Protein AF-A0A7S2B9C5-F1 (afdb_monomer_lite)

Structure (mmCIF, N/CA/C/O backbone):
data_AF-A0A7S2B9C5-F1
#
_entry.id   AF-A0A7S2B9C5-F1
#
loop_
_atom_site.group_PDB
_atom_site.id
_atom_site.type_symbol
_atom_site.label_atom_id
_atom_site.label_alt_id
_atom_site.label_comp_id
_atom_site.label_asym_id
_atom_site.label_entity_id
_atom_site.label_seq_id
_atom_site.pdbx_PDB_ins_code
_atom_site.Cartn_x
_atom_site.Cartn_y
_atom_site.Cartn_z
_atom_site.occupancy
_atom_site.B_iso_or_equiv
_atom_site.auth_seq_id
_atom_site.auth_comp_id
_atom_site.auth_asym_id
_atom_site.auth_atom_id
_atom_site.pdbx_PDB_model_num
ATOM 1 N N . SER A 1 1 ? -9.715 -13.147 -8.940 1.00 33.31 1 SER A N 1
ATOM 2 C CA . SER A 1 1 ? -8.923 -12.033 -9.498 1.00 33.31 1 SER A CA 1
ATOM 3 C C . SER A 1 1 ? -9.449 -10.742 -8.890 1.00 33.31 1 SER A C 1
ATOM 5 O O . SER A 1 1 ? -10.606 -10.416 -9.086 1.00 33.31 1 SER A O 1
ATOM 7 N N . LEU A 1 2 ? -8.650 -10.064 -8.062 1.00 29.00 2 LEU A N 1
ATOM 8 C CA . LEU A 1 2 ? -9.075 -8.944 -7.199 1.00 29.00 2 LEU A CA 1
ATOM 9 C C . LEU A 1 2 ? -9.200 -7.575 -7.908 1.00 29.00 2 LEU A C 1
ATOM 11 O O . LEU A 1 2 ? -9.322 -6.554 -7.243 1.00 29.00 2 LEU A O 1
ATOM 15 N N . PHE A 1 3 ? -9.183 -7.531 -9.241 1.00 31.69 3 PHE A N 1
ATOM 16 C CA . PHE A 1 3 ? -9.035 -6.286 -10.004 1.00 31.69 3 PHE A CA 1
ATOM 17 C C . PHE A 1 3 ? -10.127 -6.108 -11.065 1.00 31.69 3 PHE A C 1
ATOM 19 O O . PHE A 1 3 ? -9.810 -5.982 -12.242 1.00 31.69 3 PHE A O 1
ATOM 26 N N . ASP A 1 4 ? -11.405 -6.122 -10.674 1.00 27.91 4 ASP A N 1
ATOM 27 C CA . ASP A 1 4 ? -12.499 -5.896 -11.636 1.00 27.91 4 ASP A CA 1
ATOM 28 C C . ASP A 1 4 ? -13.695 -5.116 -11.053 1.00 27.91 4 ASP A C 1
ATOM 30 O O . ASP A 1 4 ? -14.841 -5.558 -11.068 1.00 27.91 4 ASP A O 1
ATOM 34 N N . ALA A 1 5 ? -13.437 -3.930 -10.489 1.00 31.61 5 ALA A N 1
ATOM 35 C CA . ALA A 1 5 ? -14.494 -3.019 -10.040 1.00 31.61 5 ALA A CA 1
ATOM 36 C C . ALA A 1 5 ? -14.270 -1.606 -10.602 1.00 31.61 5 ALA A C 1
ATOM 38 O O . ALA A 1 5 ? -13.563 -0.782 -10.022 1.00 31.61 5 ALA A O 1
ATOM 39 N N . GLY A 1 6 ? -14.863 -1.352 -11.772 1.00 28.22 6 GLY A N 1
ATOM 40 C CA . GLY A 1 6 ? -14.818 -0.076 -12.479 1.00 28.22 6 GLY A CA 1
ATOM 41 C C . GLY A 1 6 ? -15.587 1.052 -11.780 1.00 28.22 6 GLY A C 1
ATOM 42 O O . GLY A 1 6 ? -16.717 0.875 -11.331 1.00 28.22 6 GLY A O 1
ATOM 43 N N . PHE A 1 7 ? -14.990 2.244 -11.766 1.00 30.59 7 PHE A N 1
ATOM 44 C CA . PHE A 1 7 ? -15.652 3.503 -11.423 1.00 30.59 7 PHE A CA 1
ATOM 45 C C . PHE A 1 7 ? -15.676 4.406 -12.664 1.00 30.59 7 PHE A C 1
ATOM 47 O O . PHE A 1 7 ? -14.653 4.942 -13.081 1.00 30.59 7 PHE A O 1
ATOM 54 N N . GLY A 1 8 ? -16.853 4.550 -13.280 1.00 26.34 8 GLY A N 1
ATOM 55 C CA . GLY A 1 8 ? -17.093 5.467 -14.396 1.00 26.34 8 GLY A CA 1
ATOM 56 C C . GLY A 1 8 ? -17.479 6.862 -13.901 1.00 26.34 8 GLY A C 1
ATOM 57 O O . GLY A 1 8 ? -18.462 7.009 -13.178 1.00 26.34 8 GLY A O 1
ATOM 58 N N . ALA A 1 9 ? -16.735 7.892 -14.311 1.00 29.84 9 ALA A N 1
ATOM 59 C CA . ALA A 1 9 ? -17.019 9.290 -13.988 1.00 29.84 9 ALA A CA 1
ATOM 60 C C . ALA A 1 9 ? -17.703 10.006 -15.169 1.00 29.84 9 ALA A C 1
ATOM 62 O O . ALA A 1 9 ? -17.143 10.088 -16.263 1.00 29.84 9 ALA A O 1
ATOM 63 N N . LYS A 1 10 ? -18.903 10.564 -14.949 1.00 28.33 10 LYS A N 1
ATOM 64 C CA . LYS A 1 10 ? -19.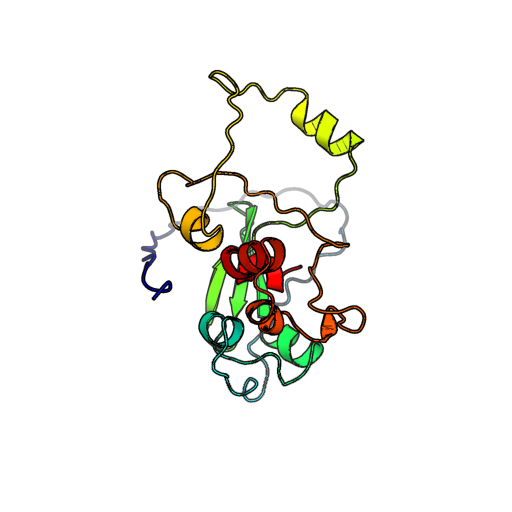545 11.542 -15.848 1.00 28.33 10 LYS A CA 1
ATOM 65 C C . LYS A 1 10 ? -19.322 12.957 -15.301 1.00 28.33 10 LYS A C 1
ATOM 67 O O . LYS A 1 10 ? -19.565 13.200 -14.125 1.00 28.33 10 LYS A O 1
ATOM 72 N N . ARG A 1 11 ? -18.881 13.883 -16.161 1.00 30.23 11 ARG A N 1
ATOM 73 C CA . ARG A 1 11 ? -18.707 15.320 -15.863 1.00 30.23 11 ARG A CA 1
ATOM 74 C C . ARG A 1 11 ? -20.013 16.099 -16.083 1.00 30.23 11 ARG A C 1
ATOM 76 O O . ARG A 1 11 ? -20.687 15.814 -17.075 1.00 30.23 11 ARG A O 1
ATOM 83 N N . PRO A 1 12 ? -20.299 17.151 -15.297 1.00 30.25 12 PRO A N 1
ATOM 84 C CA . PRO A 1 12 ? -21.132 18.263 -15.736 1.00 30.25 12 PRO A CA 1
ATOM 85 C C . PRO A 1 12 ? -20.318 19.537 -16.039 1.00 30.25 12 PRO A C 1
ATOM 87 O O . PRO A 1 12 ? -19.169 19.699 -15.635 1.00 30.25 12 PRO A O 1
ATOM 90 N N . ARG A 1 13 ? -20.949 20.395 -16.842 1.00 26.14 13 ARG A N 1
ATOM 91 C CA . ARG A 1 13 ? -20.463 21.591 -17.547 1.00 26.14 13 ARG A CA 1
ATOM 92 C C . ARG A 1 13 ? -20.615 22.841 -16.666 1.00 26.14 13 ARG A C 1
ATOM 94 O O . ARG A 1 13 ? -21.649 22.986 -16.025 1.00 26.14 13 ARG A O 1
ATOM 101 N N . VAL A 1 14 ? -19.623 23.735 -16.672 1.00 30.12 14 VAL A N 1
ATOM 102 C CA . VAL A 1 14 ? -19.627 25.003 -15.915 1.00 30.12 14 VAL A CA 1
ATOM 103 C C . VAL A 1 14 ? -20.003 26.165 -16.842 1.00 30.12 14 VAL A C 1
ATOM 105 O O . VAL A 1 14 ? -19.392 26.326 -17.898 1.00 30.12 14 VAL A O 1
ATOM 108 N N . GLU A 1 15 ? -20.983 26.974 -16.437 1.00 26.94 15 GLU A N 1
ATOM 109 C CA . GLU A 1 15 ? -21.237 28.329 -16.951 1.00 26.94 15 GLU A CA 1
ATOM 110 C C . GLU A 1 15 ? -20.819 29.353 -15.887 1.00 26.94 15 GLU A C 1
ATOM 112 O O . GLU A 1 15 ? -20.992 29.124 -14.692 1.00 26.94 15 GLU A O 1
ATOM 117 N N . GLY A 1 16 ? -20.184 30.441 -16.327 1.00 28.88 16 GLY A N 1
ATOM 118 C CA . GLY A 1 16 ? -19.477 31.382 -15.461 1.00 28.88 16 GLY A CA 1
ATOM 119 C C . GLY A 1 16 ? -20.272 32.617 -15.037 1.00 28.88 16 GLY A C 1
ATOM 120 O O . GLY A 1 16 ? -21.281 32.971 -15.638 1.00 28.88 16 GLY A O 1
ATOM 121 N N . SER A 1 17 ? -19.723 33.346 -14.062 1.00 27.16 17 SER A N 1
ATOM 122 C CA . SER A 1 17 ? -19.986 34.775 -13.853 1.00 27.16 17 SER A CA 1
ATOM 123 C C . SER A 1 17 ? -18.848 35.452 -13.077 1.00 27.16 17 SER A C 1
ATOM 125 O O . SER A 1 17 ? -18.164 34.825 -12.273 1.00 27.16 17 SER A O 1
ATOM 127 N N . LYS A 1 18 ? -18.649 36.739 -13.372 1.00 28.61 18 LYS A N 1
ATOM 128 C CA . LYS A 1 18 ? -17.501 37.603 -13.059 1.00 28.61 18 LYS A CA 1
ATOM 129 C C . LYS A 1 18 ? -17.447 38.161 -11.619 1.00 28.61 18 LYS A C 1
ATOM 131 O O . LYS A 1 18 ? -18.441 38.678 -11.137 1.00 28.61 18 LYS A O 1
ATOM 136 N N . VAL A 1 19 ? -16.226 38.133 -11.063 1.00 31.47 19 VAL A N 1
ATOM 137 C CA . VAL A 1 19 ? -15.379 39.214 -10.478 1.00 31.47 19 VAL A CA 1
ATOM 138 C C . VAL A 1 19 ? -15.953 40.210 -9.448 1.00 31.47 19 VAL A C 1
ATOM 140 O O . VAL A 1 19 ? -16.842 40.991 -9.766 1.00 31.47 19 VAL A O 1
ATOM 143 N N . ALA A 1 20 ? -15.265 40.320 -8.299 1.00 27.89 20 ALA A N 1
ATOM 144 C CA . ALA A 1 20 ? -15.034 41.571 -7.560 1.00 27.89 20 ALA A CA 1
ATOM 145 C C . ALA A 1 20 ? -13.687 41.508 -6.796 1.00 27.89 20 ALA A C 1
ATOM 147 O O . ALA A 1 20 ? -13.266 40.440 -6.357 1.00 27.89 20 ALA A O 1
ATOM 148 N N . GLU A 1 21 ? -13.008 42.654 -6.725 1.00 28.05 21 GLU A N 1
ATOM 149 C CA . GLU A 1 21 ? -11.635 42.909 -6.260 1.00 28.05 21 GLU A CA 1
ATOM 150 C C . GLU A 1 21 ? -11.466 42.903 -4.728 1.00 28.05 21 GLU A C 1
ATOM 152 O O . GLU A 1 21 ? -12.418 43.172 -4.000 1.00 28.05 21 GLU A O 1
ATOM 157 N N . GLY A 1 22 ? -10.221 42.744 -4.250 1.00 27.41 22 GLY A N 1
ATOM 158 C CA . GLY A 1 22 ? -9.818 43.307 -2.954 1.00 27.41 22 GLY A CA 1
ATOM 159 C C . GLY A 1 22 ? -8.641 42.640 -2.233 1.00 27.41 22 GLY A C 1
ATOM 160 O O . GLY A 1 22 ? -8.775 41.548 -1.707 1.00 27.41 22 GLY A O 1
ATOM 161 N N . GLU A 1 23 ? -7.551 43.407 -2.122 1.00 29.14 23 GLU A N 1
ATOM 162 C CA . GLU A 1 23 ? -6.534 43.413 -1.051 1.00 29.14 23 GLU A CA 1
ATOM 163 C C . GLU A 1 23 ? -5.305 42.478 -1.099 1.00 29.14 23 GLU A C 1
ATOM 165 O O . GLU A 1 23 ? -5.348 41.252 -1.045 1.00 29.14 23 GLU A O 1
ATOM 170 N N . LYS A 1 24 ? -4.143 43.150 -1.142 1.00 33.09 24 LYS A N 1
ATOM 171 C CA . LYS A 1 24 ? -2.782 42.617 -1.044 1.00 33.09 24 LYS A CA 1
ATOM 172 C C . LYS A 1 24 ? -2.450 42.259 0.407 1.00 33.09 24 LYS A C 1
ATOM 174 O O . LYS A 1 24 ? -2.400 43.141 1.261 1.00 33.09 24 LYS A O 1
ATOM 179 N N . GLY A 1 25 ? -2.072 41.006 0.644 1.00 30.09 25 GLY A N 1
ATOM 180 C CA . GLY A 1 25 ? -1.466 40.541 1.891 1.00 30.09 25 GLY A CA 1
ATOM 181 C C . GLY A 1 25 ? -0.377 39.504 1.614 1.00 30.09 25 GLY A C 1
ATOM 182 O O . GLY A 1 25 ? -0.675 38.431 1.115 1.00 30.09 25 GLY A O 1
ATOM 183 N N . LYS A 1 26 ? 0.876 39.883 1.903 1.00 29.97 26 LYS A N 1
ATOM 184 C CA . LYS A 1 26 ? 2.111 39.085 2.078 1.00 29.97 26 LYS A CA 1
ATOM 185 C C . LYS A 1 26 ? 2.133 37.662 1.481 1.00 29.97 26 LYS A C 1
ATOM 187 O O . LYS A 1 26 ? 1.561 36.734 2.042 1.00 29.97 26 LYS A O 1
ATOM 192 N N . GLU A 1 27 ? 2.923 37.503 0.415 1.00 29.27 27 GLU A N 1
ATOM 193 C CA . GLU A 1 27 ? 3.338 3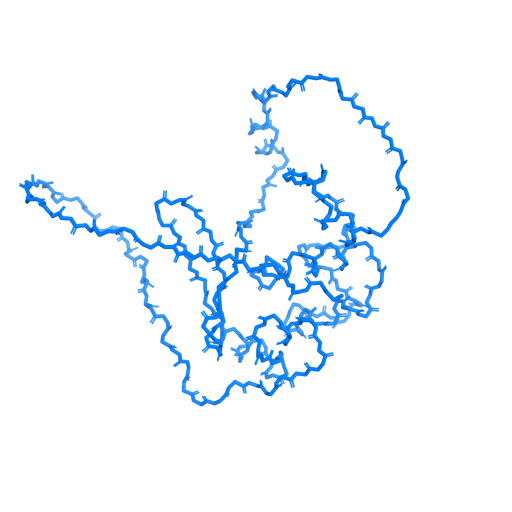6.221 -0.170 1.00 29.27 27 GLU A CA 1
ATOM 194 C C . GLU A 1 27 ? 3.902 35.263 0.893 1.00 29.27 27 GLU A C 1
ATOM 196 O O . GLU A 1 27 ? 5.025 35.414 1.378 1.00 29.27 27 GLU A O 1
ATOM 201 N N . ALA A 1 28 ? 3.114 34.244 1.230 1.00 34.94 28 ALA A N 1
ATOM 202 C CA . ALA A 1 28 ? 3.637 32.960 1.670 1.00 34.94 28 ALA A CA 1
ATOM 203 C C . ALA A 1 28 ? 4.319 32.283 0.465 1.00 34.94 28 ALA A C 1
ATOM 205 O O . ALA A 1 28 ? 3.851 32.465 -0.664 1.00 34.94 28 ALA A O 1
ATOM 206 N N . PRO A 1 29 ? 5.405 31.510 0.645 1.00 30.69 29 PRO A N 1
ATOM 207 C CA . PRO A 1 29 ? 6.046 30.836 -0.475 1.00 30.69 29 PRO A CA 1
ATOM 208 C C . PRO A 1 29 ? 5.045 29.872 -1.115 1.00 30.69 29 PRO A C 1
ATOM 210 O O . PRO A 1 29 ? 4.642 28.882 -0.505 1.00 30.69 29 PRO A O 1
ATOM 213 N N . ALA A 1 30 ? 4.630 30.195 -2.340 1.00 32.34 30 ALA A N 1
ATOM 214 C CA . ALA A 1 30 ? 3.773 29.357 -3.158 1.00 32.34 30 ALA A CA 1
ATOM 215 C C . ALA A 1 30 ? 4.394 27.959 -3.256 1.00 32.34 30 ALA A C 1
ATOM 217 O O . ALA A 1 30 ? 5.500 27.791 -3.784 1.00 32.34 30 ALA A O 1
ATOM 218 N N . ALA A 1 31 ? 3.686 26.958 -2.730 1.00 38.09 31 ALA A N 1
ATOM 219 C CA . ALA A 1 31 ? 3.955 25.569 -3.043 1.00 38.09 31 ALA A CA 1
ATOM 220 C C . ALA A 1 31 ? 3.884 25.444 -4.567 1.00 38.09 31 ALA A C 1
ATOM 222 O O . ALA A 1 31 ? 2.849 25.690 -5.184 1.00 38.09 31 ALA A O 1
ATOM 223 N N . LYS A 1 32 ? 5.031 25.177 -5.189 1.00 34.59 32 LYS A N 1
ATOM 224 C CA . LYS A 1 32 ? 5.117 24.979 -6.629 1.00 34.59 32 LYS A CA 1
ATOM 225 C C . LYS A 1 32 ? 4.434 23.653 -6.949 1.00 34.59 32 LYS A C 1
ATOM 227 O O . LYS A 1 32 ? 5.102 22.623 -6.981 1.00 34.59 32 LYS A O 1
ATOM 232 N N . ASP A 1 33 ? 3.138 23.696 -7.239 1.00 40.91 33 ASP A N 1
ATOM 233 C CA . ASP A 1 33 ? 2.447 22.676 -8.030 1.00 40.91 33 ASP A CA 1
ATOM 234 C C . ASP A 1 33 ? 2.985 22.733 -9.465 1.00 40.91 33 ASP A C 1
ATOM 236 O O . ASP A 1 33 ? 2.330 23.152 -10.420 1.00 40.91 33 ASP A O 1
ATOM 240 N N . ALA A 1 34 ? 4.251 22.357 -9.634 1.00 42.62 34 ALA A N 1
ATOM 241 C CA . ALA A 1 34 ? 4.772 22.038 -10.943 1.00 42.62 34 ALA A CA 1
ATOM 242 C C . ALA A 1 34 ? 4.118 20.715 -11.334 1.00 42.62 34 ALA A C 1
ATOM 244 O O . ALA A 1 34 ? 4.517 19.658 -10.850 1.00 42.62 34 ALA A O 1
ATOM 245 N N . ALA A 1 35 ? 3.085 20.783 -12.177 1.00 56.50 35 ALA A N 1
ATOM 246 C CA . ALA A 1 35 ? 2.472 19.621 -12.799 1.00 56.50 35 ALA A CA 1
ATOM 247 C C . ALA A 1 35 ? 3.579 18.739 -13.389 1.00 56.50 35 ALA A C 1
ATOM 249 O O . ALA A 1 35 ? 4.136 19.049 -14.443 1.00 56.50 35 ALA A O 1
ATOM 250 N N . GLN A 1 36 ? 3.943 17.673 -12.674 1.00 62.56 36 GLN A N 1
ATOM 251 C CA . GLN A 1 36 ? 5.042 16.813 -13.081 1.00 62.56 36 GLN A CA 1
ATOM 252 C C . GLN A 1 36 ? 4.610 16.134 -14.376 1.00 62.56 36 GLN A C 1
ATOM 254 O O . GLN A 1 36 ? 3.662 15.344 -14.393 1.00 62.56 36 GLN A O 1
ATOM 259 N N . GLN A 1 37 ? 5.209 16.569 -15.484 1.00 72.69 37 GLN A N 1
ATOM 260 C CA . GLN A 1 37 ? 4.941 16.023 -16.806 1.00 72.69 37 GLN A CA 1
ATOM 261 C C . GLN A 1 37 ? 5.487 14.597 -16.858 1.00 72.69 37 GLN A C 1
ATOM 263 O O . GLN A 1 37 ? 6.415 14.254 -16.122 1.00 72.69 37 GLN A O 1
ATOM 268 N N . ARG A 1 38 ? 4.894 13.761 -17.717 1.00 87.88 38 ARG A N 1
ATOM 269 C CA . ARG A 1 38 ? 5.354 12.385 -17.921 1.00 87.88 38 ARG A CA 1
ATOM 270 C C . ARG A 1 38 ? 6.876 12.385 -18.154 1.00 87.88 38 ARG A C 1
ATOM 272 O O . ARG A 1 38 ? 7.323 13.131 -19.029 1.00 87.88 38 ARG A O 1
ATOM 279 N N . PRO A 1 39 ? 7.660 11.585 -17.407 1.00 91.75 39 PRO A N 1
ATOM 280 C CA . PRO A 1 39 ? 9.107 11.557 -17.564 1.00 91.75 39 PRO A CA 1
ATOM 281 C C . PRO A 1 39 ? 9.516 11.215 -18.995 1.00 91.75 39 PRO A C 1
ATOM 283 O O . PRO A 1 39 ? 8.839 10.448 -19.686 1.00 91.75 39 PRO A O 1
ATOM 286 N N . ALA A 1 40 ? 10.652 11.759 -19.429 1.00 89.56 40 ALA A N 1
ATOM 287 C CA . ALA A 1 40 ? 11.275 11.331 -20.671 1.00 89.56 40 ALA A CA 1
ATOM 288 C C . ALA A 1 40 ? 11.730 9.865 -20.558 1.00 89.56 40 ALA A C 1
ATOM 290 O O . ALA A 1 40 ? 12.233 9.438 -19.521 1.00 89.56 40 ALA A O 1
ATOM 291 N N . GLY A 1 41 ? 11.585 9.107 -21.647 1.00 89.94 41 GLY A N 1
ATOM 292 C CA . GLY A 1 41 ? 11.974 7.698 -21.705 1.00 89.94 41 GLY A CA 1
ATOM 293 C C . GLY A 1 41 ? 10.821 6.724 -21.461 1.00 89.94 41 GLY A C 1
ATOM 294 O O . GLY A 1 41 ? 9.641 7.076 -21.524 1.00 89.94 41 GLY A O 1
ATOM 295 N N . ARG A 1 42 ? 11.176 5.452 -21.264 1.00 93.31 42 ARG A N 1
ATOM 296 C CA . ARG A 1 42 ? 10.223 4.373 -20.979 1.00 93.31 42 ARG A CA 1
ATOM 297 C C . ARG A 1 42 ? 10.270 4.040 -19.489 1.00 93.31 42 ARG A C 1
ATOM 299 O O . ARG A 1 42 ? 11.363 4.061 -18.927 1.00 93.31 42 ARG A O 1
ATOM 306 N N . PRO A 1 43 ? 9.126 3.715 -18.867 1.00 95.38 43 PRO A N 1
ATOM 307 C CA . PRO A 1 43 ? 9.129 3.238 -17.496 1.00 95.38 43 PRO A CA 1
ATOM 308 C C . PRO A 1 43 ? 9.857 1.890 -17.399 1.00 95.38 43 PRO A C 1
ATOM 310 O O . PRO A 1 43 ? 9.960 1.180 -18.411 1.00 95.38 43 PRO A O 1
ATOM 313 N N . PRO A 1 44 ? 10.339 1.507 -16.203 1.00 96.06 44 PRO A N 1
ATOM 314 C CA . PRO A 1 44 ? 10.879 0.174 -15.978 1.00 96.06 44 PRO A CA 1
ATOM 315 C C . PRO A 1 44 ? 9.897 -0.909 -16.450 1.00 96.06 44 PRO A C 1
ATOM 317 O O . PRO A 1 44 ? 8.689 -0.785 -16.221 1.00 96.06 44 PRO A O 1
ATOM 320 N N . PRO A 1 45 ? 10.372 -1.983 -17.103 1.00 96.38 45 PRO A N 1
ATOM 321 C CA . PRO A 1 45 ? 9.488 -3.022 -17.612 1.00 96.38 45 PRO A CA 1
ATOM 322 C C . PRO A 1 45 ? 8.692 -3.649 -16.466 1.00 96.38 45 PRO A C 1
ATOM 324 O O . PRO A 1 45 ? 9.258 -3.991 -15.425 1.00 96.38 45 PRO A O 1
ATOM 327 N N . ALA A 1 46 ? 7.380 -3.781 -16.656 1.00 96.56 46 ALA A N 1
ATOM 328 C CA . ALA A 1 46 ? 6.493 -4.423 -15.696 1.00 96.56 46 ALA A CA 1
ATOM 329 C C . ALA A 1 46 ? 6.915 -5.878 -15.435 1.00 96.56 46 ALA A C 1
ATOM 331 O O . ALA A 1 46 ? 7.435 -6.563 -16.319 1.00 96.56 46 ALA A O 1
ATOM 332 N N . ARG A 1 47 ? 6.673 -6.344 -14.211 1.00 95.50 47 ARG A N 1
ATOM 333 C CA . ARG A 1 47 ? 6.922 -7.717 -13.761 1.00 95.50 47 ARG A CA 1
ATOM 334 C C . ARG A 1 47 ? 5.608 -8.364 -13.315 1.00 95.50 47 ARG A C 1
ATOM 336 O O . ARG A 1 47 ? 4.579 -7.697 -13.226 1.00 95.50 47 ARG A O 1
ATOM 343 N N . ASP A 1 48 ? 5.627 -9.666 -13.042 1.00 94.44 48 ASP A N 1
ATOM 344 C CA . ASP A 1 48 ? 4.461 -10.365 -12.489 1.00 94.44 48 ASP A CA 1
ATOM 345 C C . ASP A 1 48 ? 4.362 -10.170 -10.966 1.00 94.44 48 ASP A C 1
ATOM 347 O O . ASP A 1 48 ? 4.503 -11.101 -10.179 1.00 94.44 48 ASP A O 1
ATOM 351 N N . ASP A 1 49 ? 4.143 -8.926 -10.544 1.00 94.19 49 ASP A N 1
ATOM 352 C CA . ASP A 1 49 ? 3.958 -8.552 -9.142 1.00 94.19 49 ASP A CA 1
ATOM 353 C C . ASP A 1 49 ? 2.764 -7.601 -8.964 1.00 94.19 49 ASP A C 1
ATOM 355 O O . ASP A 1 49 ? 2.173 -7.101 -9.926 1.00 94.19 49 ASP A O 1
ATOM 359 N N . TRP A 1 50 ? 2.342 -7.410 -7.713 1.00 94.81 50 TRP A N 1
ATOM 360 C CA . TRP A 1 50 ? 1.158 -6.609 -7.397 1.00 94.81 50 TRP A CA 1
ATOM 361 C C . TRP A 1 50 ? 1.353 -5.124 -7.734 1.00 94.81 50 TRP A C 1
ATOM 363 O O . TRP A 1 50 ? 0.405 -4.477 -8.181 1.00 94.81 50 TRP A O 1
ATOM 373 N N . PHE A 1 51 ? 2.571 -4.601 -7.569 1.00 96.88 51 PHE A N 1
ATOM 374 C CA . PHE A 1 51 ? 2.906 -3.210 -7.859 1.00 96.88 51 PHE A CA 1
ATOM 375 C C . PHE A 1 51 ? 2.772 -2.936 -9.360 1.00 96.88 51 PHE A C 1
ATOM 377 O O . PHE A 1 51 ? 2.060 -2.023 -9.777 1.00 96.88 51 PHE A O 1
ATOM 384 N N . SER A 1 52 ? 3.377 -3.791 -10.183 1.00 97.44 52 SER A N 1
ATOM 385 C CA . SER A 1 52 ? 3.351 -3.713 -11.641 1.00 97.44 52 SER A CA 1
ATOM 386 C C . SER A 1 52 ? 1.940 -3.849 -12.192 1.00 97.44 52 SER A C 1
ATOM 388 O O . SER A 1 52 ? 1.580 -3.135 -13.126 1.00 97.44 52 SER A O 1
ATOM 390 N N . LYS A 1 53 ? 1.111 -4.712 -11.594 1.00 96.75 53 LYS A N 1
ATOM 391 C CA . LYS A 1 53 ? -0.311 -4.839 -11.952 1.00 96.75 53 LYS A CA 1
ATOM 392 C C . LYS A 1 53 ? -1.100 -3.563 -11.665 1.00 96.75 53 LYS A C 1
ATOM 394 O O . LYS A 1 53 ? -2.011 -3.240 -12.421 1.00 96.75 53 LYS A O 1
ATOM 399 N N . LEU A 1 54 ? -0.752 -2.842 -10.600 1.00 96.50 54 LEU A N 1
ATOM 400 C CA . LEU A 1 54 ? -1.442 -1.622 -10.192 1.00 96.50 54 LEU A CA 1
ATOM 401 C C . LEU A 1 54 ? -0.973 -0.393 -10.987 1.00 96.50 54 LEU A C 1
ATOM 403 O O . LEU A 1 54 ? -1.794 0.356 -11.509 1.00 96.50 54 LEU A O 1
ATOM 407 N N . PHE A 1 55 ? 0.339 -0.188 -11.115 1.00 97.44 55 PHE A N 1
ATOM 408 C CA . PHE A 1 55 ? 0.905 1.032 -11.701 1.00 97.44 55 PHE A CA 1
ATOM 409 C C . PHE A 1 55 ? 1.378 0.877 -13.150 1.00 97.44 55 PHE A C 1
ATOM 411 O O . PHE A 1 55 ? 1.597 1.886 -13.819 1.00 97.44 55 PHE A O 1
ATOM 418 N N . GLY A 1 56 ? 1.502 -0.347 -13.668 1.00 97.56 56 GLY A N 1
ATOM 419 C CA . GLY A 1 56 ? 1.905 -0.629 -15.051 1.00 97.56 56 GLY A CA 1
ATOM 420 C C . GLY A 1 56 ? 3.413 -0.591 -15.319 1.00 97.56 56 GLY A C 1
ATOM 421 O O . GLY A 1 56 ? 3.819 -0.568 -16.479 1.00 97.56 56 GLY A O 1
ATOM 422 N N . PHE A 1 57 ? 4.246 -0.572 -14.277 1.00 97.38 57 PHE A N 1
ATOM 423 C CA . PHE A 1 57 ? 5.710 -0.618 -14.357 1.00 97.38 57 PHE A CA 1
ATOM 424 C C . PHE A 1 57 ? 6.290 -1.249 -13.082 1.00 97.38 57 PHE A C 1
ATOM 426 O O . PHE A 1 57 ? 5.568 -1.358 -12.098 1.00 97.38 57 PHE A O 1
ATOM 433 N N . SER A 1 58 ? 7.562 -1.662 -13.077 1.00 96.88 58 SER A N 1
ATOM 434 C CA . SER A 1 58 ? 8.190 -2.276 -11.887 1.00 96.88 58 SER A CA 1
ATOM 435 C C . SER A 1 58 ? 9.090 -1.321 -11.095 1.00 96.88 58 SER A C 1
ATOM 437 O O . SER A 1 58 ? 9.617 -0.352 -11.632 1.00 96.88 58 SER A O 1
ATOM 439 N N . GLU A 1 59 ? 9.365 -1.652 -9.832 1.00 94.62 59 GLU A N 1
ATOM 440 C CA . GLU A 1 59 ? 10.314 -0.913 -8.974 1.00 94.62 59 GLU A CA 1
ATOM 441 C C . GLU A 1 59 ? 11.796 -1.202 -9.313 1.00 94.62 59 GLU A C 1
ATOM 443 O O . GLU A 1 59 ? 12.717 -0.726 -8.652 1.00 94.62 59 GLU A O 1
ATOM 448 N N . GLY A 1 60 ? 12.068 -1.978 -10.372 1.00 88.69 60 GLY A N 1
ATOM 449 C CA . GLY A 1 60 ? 13.408 -2.480 -10.701 1.00 88.69 60 GLY A CA 1
ATOM 450 C C . GLY A 1 60 ? 14.435 -1.423 -11.128 1.00 88.69 60 GLY A C 1
ATOM 451 O O . GLY A 1 60 ? 15.601 -1.765 -11.301 1.00 88.69 60 GLY A O 1
ATOM 452 N N . GLY A 1 61 ? 14.018 -0.167 -11.314 1.00 86.19 61 GLY A N 1
ATOM 453 C CA . GLY A 1 61 ? 14.907 0.969 -11.581 1.00 86.19 61 GLY A CA 1
ATOM 454 C C . GLY A 1 61 ? 15.448 1.659 -10.321 1.00 86.19 61 GLY A C 1
ATOM 455 O O . GLY A 1 61 ? 16.190 2.632 -10.436 1.00 86.19 61 GLY A O 1
ATOM 456 N N . GLY A 1 62 ? 15.074 1.176 -9.132 1.00 90.75 62 GLY A N 1
ATOM 457 C CA . GLY A 1 62 ? 15.401 1.796 -7.851 1.00 90.75 62 GLY A CA 1
ATOM 458 C C . GLY A 1 62 ? 14.416 2.895 -7.449 1.00 90.75 62 GLY A C 1
ATOM 459 O O . GLY A 1 62 ? 13.516 3.272 -8.207 1.00 90.75 62 GLY A O 1
ATOM 460 N N . TYR A 1 63 ? 14.594 3.410 -6.232 1.00 90.88 63 TYR A N 1
ATOM 461 C CA . TYR A 1 63 ? 13.673 4.358 -5.602 1.00 90.88 63 TYR A CA 1
ATOM 462 C C . TYR A 1 63 ? 13.436 5.628 -6.434 1.00 90.88 63 TYR A C 1
ATOM 464 O O . TYR A 1 63 ? 12.294 5.964 -6.743 1.00 90.88 63 TYR A O 1
ATOM 472 N N . GLU A 1 64 ? 14.506 6.305 -6.863 1.00 93.75 64 GLU A N 1
ATOM 473 C CA . GLU A 1 64 ? 14.387 7.555 -7.625 1.00 93.75 64 GLU A CA 1
ATOM 474 C C . GLU A 1 64 ? 13.727 7.345 -8.993 1.00 93.75 64 GLU A C 1
ATOM 476 O O . GLU A 1 64 ? 12.895 8.151 -9.404 1.00 93.75 64 GLU A O 1
ATOM 481 N N . GLU A 1 65 ? 14.036 6.248 -9.694 1.00 94.25 65 GLU A N 1
ATOM 482 C CA . GLU A 1 65 ? 13.360 5.922 -10.955 1.00 94.25 65 GLU A CA 1
ATOM 483 C C . GLU A 1 65 ? 11.865 5.702 -10.722 1.00 94.25 65 GLU A C 1
ATOM 485 O O . GLU A 1 65 ? 11.038 6.309 -11.398 1.00 94.25 65 GLU A O 1
ATOM 490 N N . THR A 1 66 ? 11.523 4.887 -9.724 1.00 94.81 66 THR A N 1
ATOM 491 C CA . THR A 1 66 ? 10.139 4.563 -9.362 1.00 94.81 66 THR A CA 1
ATOM 492 C C . THR A 1 66 ? 9.345 5.822 -9.036 1.00 94.81 66 THR A C 1
ATOM 494 O O . THR A 1 66 ? 8.255 6.037 -9.571 1.00 94.81 66 THR A O 1
ATOM 497 N N . LYS A 1 67 ? 9.926 6.704 -8.218 1.00 94.56 67 LYS A N 1
ATOM 498 C CA . LYS A 1 67 ? 9.304 7.952 -7.780 1.00 94.56 67 LYS A CA 1
ATOM 499 C C . LYS A 1 67 ? 8.999 8.895 -8.939 1.00 94.56 67 LYS A C 1
ATOM 501 O O . LYS A 1 67 ? 7.949 9.524 -8.934 1.00 94.56 67 LYS A O 1
ATOM 506 N N . ARG A 1 68 ? 9.857 8.973 -9.963 1.00 95.62 68 ARG A N 1
ATOM 507 C CA . ARG A 1 68 ? 9.598 9.828 -11.138 1.00 95.62 68 ARG A CA 1
ATOM 508 C C . ARG A 1 68 ? 8.366 9.400 -11.931 1.00 95.62 68 ARG A C 1
ATOM 510 O O . ARG A 1 68 ? 7.786 10.240 -12.612 1.00 95.62 68 ARG A O 1
ATOM 517 N N . TRP A 1 69 ? 7.966 8.132 -11.860 1.00 96.75 69 TRP A N 1
ATOM 518 C CA . TRP A 1 69 ? 6.786 7.605 -12.554 1.00 96.75 69 TRP A CA 1
ATOM 519 C C . TRP A 1 69 ? 5.495 7.698 -11.738 1.00 96.75 69 TRP A C 1
ATOM 521 O O . TRP A 1 69 ? 4.438 7.300 -12.232 1.00 96.75 69 TRP A O 1
ATOM 531 N N . LEU A 1 70 ? 5.553 8.257 -10.529 1.00 96.69 70 LEU A N 1
ATOM 532 C CA . LEU A 1 70 ? 4.411 8.435 -9.644 1.00 96.69 70 LEU A CA 1
ATOM 533 C C . LEU A 1 70 ? 4.216 9.915 -9.330 1.00 96.69 70 LEU A C 1
ATOM 535 O O . LEU A 1 70 ? 5.169 10.654 -9.101 1.00 96.69 70 LEU A O 1
ATOM 539 N N . ARG A 1 71 ? 2.961 10.353 -9.295 1.00 96.25 71 ARG A N 1
ATOM 540 C CA . ARG A 1 71 ? 2.607 11.730 -8.953 1.00 96.25 71 ARG A CA 1
ATOM 541 C C . ARG A 1 71 ? 1.524 11.747 -7.892 1.00 96.25 71 ARG A C 1
ATOM 543 O O . ARG A 1 71 ? 0.487 11.113 -8.057 1.00 96.25 71 ARG A O 1
ATOM 550 N N . VAL A 1 72 ? 1.747 12.507 -6.828 1.00 96.19 72 VAL A N 1
ATOM 551 C CA . VAL A 1 72 ? 0.706 12.799 -5.839 1.00 96.19 72 VAL A CA 1
ATOM 552 C C . VAL A 1 72 ? -0.183 13.906 -6.391 1.00 96.19 72 VAL A C 1
ATOM 554 O O . VAL A 1 72 ? 0.312 14.896 -6.925 1.00 96.19 72 VAL A O 1
ATOM 557 N N . VAL A 1 73 ? -1.494 13.708 -6.304 1.00 95.31 73 VAL A N 1
ATOM 558 C CA . VAL A 1 73 ? -2.505 14.674 -6.727 1.00 95.31 73 VAL A CA 1
ATOM 559 C C . VAL A 1 73 ? -3.478 14.865 -5.573 1.00 95.31 73 VAL A C 1
ATOM 561 O O . VAL A 1 73 ? -4.193 13.928 -5.202 1.00 95.31 73 VAL A O 1
ATOM 564 N N . ASP A 1 74 ? -3.492 16.073 -5.023 1.00 95.12 74 ASP A N 1
ATOM 565 C CA . ASP A 1 74 ? -4.458 16.517 -4.024 1.00 95.12 74 ASP A CA 1
ATOM 566 C C . ASP A 1 74 ? -5.651 17.192 -4.722 1.00 95.12 74 ASP A C 1
ATOM 568 O O . ASP A 1 74 ? -5.485 18.014 -5.624 1.00 95.12 74 ASP A O 1
ATOM 572 N N . ASP A 1 75 ? -6.862 16.822 -4.318 1.00 93.31 75 ASP A N 1
ATOM 573 C CA . ASP A 1 75 ? -8.101 17.490 -4.702 1.00 93.31 75 ASP A CA 1
ATOM 574 C C . ASP A 1 75 ? -8.405 18.578 -3.657 1.00 93.31 75 ASP A C 1
ATOM 576 O O . ASP A 1 75 ? -8.715 18.236 -2.513 1.00 93.31 75 ASP A O 1
ATOM 580 N N . PRO A 1 76 ? -8.298 19.876 -3.993 1.00 91.25 76 PRO A N 1
ATOM 581 C CA . PRO A 1 76 ? -8.499 20.952 -3.027 1.00 91.25 76 PRO A CA 1
ATOM 582 C C . PRO A 1 76 ? -9.966 21.123 -2.609 1.00 91.25 76 PRO A C 1
ATOM 584 O O . PRO A 1 76 ? -10.220 21.695 -1.551 1.00 91.25 76 PRO A O 1
ATOM 587 N N . GLU A 1 77 ? -10.928 20.642 -3.403 1.00 92.56 77 GLU A N 1
ATOM 588 C CA . GLU A 1 77 ? -12.355 20.757 -3.086 1.00 92.56 77 GLU A CA 1
ATOM 589 C C . GLU A 1 77 ? -12.790 19.654 -2.124 1.00 92.56 77 GLU A C 1
ATOM 591 O O . GLU A 1 77 ? -13.484 19.915 -1.140 1.00 92.56 77 GLU A O 1
ATOM 596 N N . THR A 1 78 ? -12.372 18.412 -2.382 1.00 92.25 78 THR A N 1
ATOM 597 C CA . THR A 1 78 ? -12.754 17.267 -1.541 1.00 92.25 78 THR A CA 1
ATOM 598 C C . THR A 1 78 ? -11.736 16.966 -0.445 1.00 92.25 78 THR A C 1
ATOM 600 O O . THR A 1 78 ? -11.995 16.134 0.425 1.00 92.25 78 THR A O 1
ATOM 603 N N . GLY A 1 79 ? -10.550 17.572 -0.517 1.00 91.44 79 GLY A N 1
ATOM 604 C CA . GLY A 1 79 ? -9.404 17.237 0.318 1.00 91.44 79 GLY A CA 1
ATOM 605 C C . GLY A 1 79 ? -8.899 15.813 0.094 1.00 91.44 79 GLY A C 1
ATOM 606 O O . GLY A 1 79 ? -8.257 15.272 0.981 1.00 91.44 79 GLY A O 1
ATOM 607 N N . HIS A 1 80 ? -9.230 15.144 -1.016 1.00 92.69 80 HIS A N 1
ATOM 608 C CA . HIS A 1 80 ? -8.794 13.766 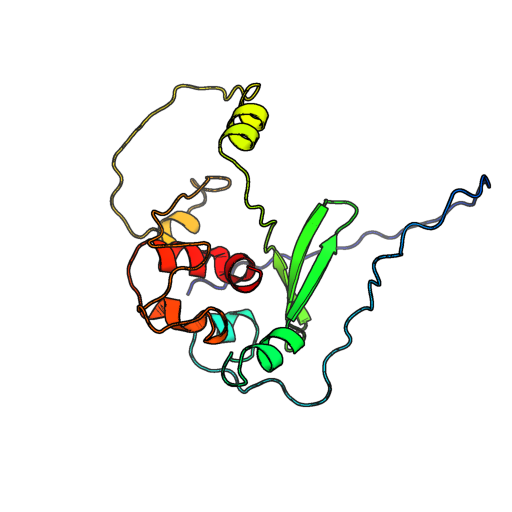-1.255 1.00 92.69 80 HIS A CA 1
ATOM 609 C C . HIS A 1 80 ? -7.409 13.729 -1.888 1.00 92.69 80 HIS A C 1
ATOM 611 O O . HIS A 1 80 ? -7.135 14.449 -2.841 1.00 92.69 80 HIS A O 1
ATOM 617 N N . ARG A 1 81 ? -6.571 12.799 -1.431 1.00 95.69 81 ARG A N 1
ATOM 618 C CA . ARG A 1 81 ? -5.274 12.532 -2.046 1.00 95.69 81 ARG A CA 1
ATOM 619 C C . ARG A 1 81 ? -5.299 11.262 -2.883 1.00 95.69 81 ARG A C 1
ATOM 621 O O . ARG A 1 81 ? -5.770 10.207 -2.438 1.00 95.69 81 ARG A O 1
ATOM 628 N N . SER A 1 82 ? -4.742 11.366 -4.082 1.00 96.69 82 SER A N 1
ATOM 629 C CA . SER A 1 82 ? -4.550 10.253 -5.002 1.00 96.69 82 SER A CA 1
ATOM 630 C C . SER A 1 82 ? -3.104 10.140 -5.474 1.00 96.69 82 SER A C 1
ATOM 632 O O . SER A 1 82 ? -2.365 11.121 -5.524 1.00 96.69 82 SER A O 1
ATOM 634 N N . LEU A 1 83 ? -2.713 8.919 -5.821 1.00 97.12 83 LEU A N 1
ATOM 635 C CA . LEU A 1 83 ? -1.459 8.595 -6.473 1.00 97.12 83 LEU A CA 1
ATOM 636 C C . LEU A 1 83 ? -1.751 8.267 -7.942 1.00 97.12 83 LEU A C 1
ATOM 638 O O . LEU A 1 83 ? -2.565 7.392 -8.243 1.00 97.12 83 LEU A O 1
ATOM 642 N N . GLU A 1 84 ? -1.112 8.989 -8.853 1.00 97.44 84 GLU A N 1
ATOM 643 C CA . GLU A 1 84 ? -1.210 8.808 -10.297 1.00 97.44 84 GLU A CA 1
ATOM 644 C C . GLU A 1 84 ? 0.024 8.078 -10.829 1.00 97.44 84 GLU A C 1
ATOM 646 O O . GLU A 1 84 ? 1.152 8.497 -10.569 1.00 97.44 84 GLU A O 1
ATOM 651 N N . SER A 1 85 ? -0.183 7.024 -11.622 1.00 97.56 85 SER A N 1
ATOM 652 C CA . SER A 1 85 ? 0.884 6.436 -12.434 1.00 97.56 85 SER A CA 1
ATOM 653 C C . SER A 1 85 ? 1.055 7.237 -13.717 1.00 97.56 85 SER A C 1
ATOM 655 O O . SER A 1 85 ? 0.157 7.274 -14.555 1.00 97.56 85 SER A O 1
ATOM 657 N N . LEU A 1 86 ? 2.233 7.815 -13.933 1.00 97.31 86 LEU A N 1
ATOM 658 C CA . LEU A 1 86 ? 2.573 8.501 -15.183 1.00 97.31 86 LEU A CA 1
ATOM 659 C C . LEU A 1 86 ? 2.889 7.519 -16.325 1.00 97.31 86 LEU A C 1
ATOM 661 O O . LEU A 1 86 ? 2.996 7.930 -17.483 1.00 97.31 86 LEU A O 1
ATOM 665 N N . ALA A 1 87 ? 3.028 6.223 -16.018 1.00 96.31 87 ALA A N 1
ATOM 666 C CA . ALA A 1 87 ? 3.193 5.171 -17.016 1.00 96.31 87 ALA A CA 1
ATOM 667 C C . ALA A 1 87 ? 1.863 4.831 -17.713 1.00 96.31 87 ALA A C 1
ATOM 669 O O . ALA A 1 87 ? 1.853 4.607 -18.924 1.00 96.31 87 ALA A O 1
ATOM 670 N N . THR A 1 88 ? 0.751 4.825 -16.967 1.00 96.12 88 THR A N 1
ATOM 671 C CA . THR A 1 88 ? -0.578 4.410 -17.461 1.00 96.12 88 THR A CA 1
ATOM 672 C C . THR A 1 88 ? -1.623 5.526 -17.473 1.00 96.12 88 THR A C 1
ATOM 674 O O . THR A 1 88 ? -2.633 5.404 -18.161 1.00 96.12 88 THR A O 1
ATOM 677 N N . GLY A 1 89 ? -1.410 6.606 -16.720 1.00 95.00 89 GLY A N 1
ATOM 678 C CA . GLY A 1 89 ? -2.399 7.657 -16.458 1.00 95.00 89 GLY A CA 1
ATOM 679 C C . GLY A 1 89 ? -3.460 7.276 -15.415 1.00 95.00 89 GLY A C 1
ATOM 680 O O . GLY A 1 89 ? -4.370 8.064 -15.157 1.00 95.00 89 GLY A O 1
ATOM 681 N N . ALA A 1 90 ? -3.379 6.081 -14.819 1.00 96.31 90 ALA A N 1
ATOM 682 C CA . ALA A 1 90 ? -4.331 5.632 -13.806 1.00 96.31 90 ALA A CA 1
ATOM 683 C C . ALA A 1 90 ? -4.141 6.387 -12.481 1.00 96.31 90 ALA A C 1
ATOM 685 O O . ALA A 1 90 ? -3.014 6.702 -12.096 1.00 96.31 90 ALA A O 1
ATOM 686 N N . ARG A 1 91 ? -5.246 6.647 -11.770 1.00 96.12 91 ARG A N 1
ATOM 687 C CA . ARG A 1 91 ? -5.273 7.346 -10.476 1.00 96.12 91 ARG A CA 1
ATOM 688 C C . ARG A 1 91 ? -5.929 6.491 -9.408 1.00 96.12 91 ARG A C 1
ATOM 690 O O . ARG A 1 91 ? -6.988 5.913 -9.643 1.00 96.12 91 ARG A O 1
ATOM 697 N N . PHE A 1 92 ? -5.336 6.486 -8.222 1.00 96.12 92 PHE A N 1
ATOM 698 C CA . PHE A 1 92 ? -5.787 5.671 -7.104 1.00 96.12 92 PHE A CA 1
ATOM 699 C C . PHE A 1 92 ? -5.833 6.498 -5.827 1.00 96.12 92 PHE A C 1
ATOM 701 O O . PHE A 1 92 ? -4.871 7.193 -5.517 1.00 96.12 92 PHE A O 1
ATOM 708 N N . GLY A 1 93 ? -6.919 6.422 -5.059 1.00 95.75 93 GLY A N 1
ATOM 709 C CA . GLY A 1 93 ? -6.963 7.058 -3.741 1.00 95.75 93 GLY A CA 1
ATOM 710 C C . GLY A 1 93 ? -5.900 6.451 -2.824 1.00 95.75 93 GLY A C 1
ATOM 711 O O . GLY A 1 93 ? -5.890 5.239 -2.625 1.00 95.75 93 GLY A O 1
ATOM 712 N N . CYS A 1 94 ? -5.010 7.278 -2.278 1.00 95.00 94 CYS A N 1
ATOM 713 C CA . CYS A 1 94 ? -3.960 6.839 -1.349 1.00 95.00 94 CYS A CA 1
ATOM 714 C C . CYS A 1 94 ? -4.150 7.396 0.070 1.00 95.00 94 CYS A C 1
ATOM 716 O O . CYS A 1 94 ? -3.500 6.935 1.008 1.00 95.00 94 CYS A O 1
ATOM 718 N N . GLY A 1 95 ? -5.095 8.326 0.243 1.00 91.94 95 GLY A N 1
ATOM 719 C CA . GLY A 1 95 ? -5.422 8.910 1.538 1.00 91.94 95 GLY A CA 1
ATOM 720 C C . GLY A 1 95 ? -4.285 9.758 2.106 1.00 91.94 95 GLY A C 1
ATOM 721 O O . GLY A 1 95 ? -3.346 10.135 1.409 1.00 91.94 95 GLY A O 1
ATOM 722 N N . HIS A 1 96 ? -4.386 10.073 3.393 1.00 90.12 96 HIS A N 1
ATOM 723 C CA . HIS A 1 96 ? -3.389 10.879 4.090 1.00 90.12 96 HIS A CA 1
ATOM 724 C C . HIS A 1 96 ? -2.562 10.023 5.030 1.00 90.12 96 HIS A C 1
ATOM 726 O O . HIS A 1 96 ? -3.017 9.005 5.557 1.00 90.12 96 HIS A O 1
ATOM 732 N N . PHE A 1 97 ? -1.349 10.495 5.271 1.00 87.62 97 PHE A N 1
ATOM 733 C CA . PHE A 1 97 ? -0.460 9.937 6.264 1.00 87.62 97 PHE A CA 1
ATOM 734 C C . PHE A 1 97 ? -0.102 11.021 7.278 1.00 87.62 97 PHE A C 1
ATOM 736 O O . PHE A 1 97 ? 0.240 12.143 6.904 1.00 87.62 97 PHE A O 1
ATOM 743 N N . SER A 1 98 ? -0.202 10.685 8.561 1.00 86.25 98 SER A N 1
ATOM 744 C CA . SER A 1 98 ? 0.214 11.547 9.659 1.00 86.25 98 SER A CA 1
ATOM 745 C C . SER A 1 98 ? 0.773 10.706 10.804 1.00 86.25 98 SER A C 1
ATOM 747 O O . SER A 1 98 ? 0.246 9.647 11.142 1.00 86.25 98 SER A O 1
ATOM 749 N N . ALA A 1 99 ? 1.848 11.197 11.415 1.00 85.81 99 ALA A N 1
ATOM 750 C CA . ALA A 1 99 ? 2.423 10.633 12.628 1.00 85.81 99 ALA A CA 1
ATOM 751 C C . ALA A 1 99 ? 1.935 11.455 13.828 1.00 85.81 99 ALA A C 1
ATOM 753 O O . ALA A 1 99 ? 2.575 12.418 14.249 1.00 85.81 99 ALA A O 1
ATOM 754 N N . LEU A 1 100 ? 0.748 11.121 14.338 1.00 85.75 100 LEU A N 1
ATOM 755 C CA . LEU A 1 100 ? 0.166 11.811 15.489 1.00 85.75 100 LEU A CA 1
ATOM 756 C C . LEU A 1 100 ? 0.724 11.261 16.802 1.00 85.75 100 LEU A C 1
ATOM 758 O O . LEU A 1 100 ? 0.895 10.055 16.974 1.00 85.75 100 LEU A O 1
ATOM 762 N N . THR A 1 101 ? 0.936 12.148 17.774 1.00 90.12 101 THR A N 1
ATOM 763 C CA . THR A 1 101 ? 1.207 11.724 19.150 1.00 90.12 101 THR A CA 1
ATOM 764 C C . THR A 1 101 ? -0.054 11.129 19.777 1.00 90.12 101 THR A C 1
ATOM 766 O O . THR A 1 101 ? -1.180 11.484 19.417 1.00 90.12 101 THR A O 1
ATOM 769 N N . LEU A 1 102 ? 0.113 10.266 20.784 1.00 90.50 102 LEU A N 1
ATOM 770 C CA . LEU A 1 102 ? -1.023 9.718 21.532 1.00 90.50 102 LEU A CA 1
ATOM 771 C C . LEU A 1 102 ? -1.884 10.823 22.170 1.00 90.50 102 LEU A C 1
ATOM 773 O O . LEU A 1 102 ? -3.102 10.686 22.247 1.00 90.50 102 LEU A O 1
ATOM 777 N N . ALA A 1 103 ? -1.261 11.921 22.610 1.00 94.19 103 ALA A N 1
ATOM 778 C CA . ALA A 1 103 ? -1.971 13.076 23.150 1.00 94.19 103 ALA A CA 1
ATOM 779 C C . ALA A 1 103 ? -2.865 13.736 22.089 1.00 94.19 103 ALA A C 1
ATOM 781 O O . ALA A 1 103 ? -4.044 13.957 22.351 1.00 94.19 103 ALA A O 1
ATOM 782 N N . ALA A 1 104 ? -2.338 13.969 20.881 1.00 92.75 104 ALA A N 1
ATOM 783 C CA . ALA A 1 104 ? -3.106 14.534 19.774 1.00 92.75 104 ALA A CA 1
ATOM 784 C C . ALA A 1 104 ? -4.273 13.623 19.357 1.00 92.75 104 ALA A C 1
ATOM 786 O O . ALA A 1 104 ? -5.383 14.104 19.145 1.00 92.75 104 ALA A O 1
ATOM 787 N N . LEU A 1 105 ? -4.053 12.304 19.309 1.00 89.06 105 LEU A N 1
ATOM 788 C CA . LEU A 1 105 ? -5.108 11.343 18.976 1.00 89.06 105 LEU A CA 1
ATOM 789 C C . LEU A 1 105 ? -6.219 11.310 20.037 1.00 89.06 105 LEU A C 1
ATOM 791 O O . LEU A 1 105 ? -7.401 11.297 19.696 1.00 89.06 105 LEU A O 1
ATOM 795 N N . ARG A 1 106 ? -5.854 11.322 21.327 1.00 92.56 106 ARG A N 1
ATOM 796 C CA . ARG A 1 106 ? -6.823 11.388 22.434 1.00 92.56 106 ARG A CA 1
ATOM 797 C C . ARG A 1 106 ? -7.643 12.667 22.391 1.00 92.56 106 ARG A C 1
ATOM 799 O O . ARG A 1 106 ? -8.840 12.615 22.651 1.00 92.56 106 ARG A O 1
ATOM 806 N N . GLU A 1 107 ? -7.010 13.785 22.056 1.00 94.06 107 GLU A N 1
ATOM 807 C CA . GLU A 1 107 ? -7.703 15.062 21.947 1.00 94.06 107 GLU A CA 1
ATOM 808 C C . GLU A 1 107 ? -8.684 15.070 20.772 1.00 94.06 107 GLU A C 1
ATOM 810 O O . GLU A 1 107 ? -9.861 15.365 20.967 1.00 94.06 107 GLU A O 1
ATOM 815 N N . ALA A 1 108 ? -8.252 14.616 19.592 1.00 89.44 108 ALA A N 1
ATOM 816 C CA . ALA A 1 108 ? -9.124 14.471 18.426 1.00 89.44 108 ALA A CA 1
ATOM 817 C C . ALA A 1 108 ? -10.323 13.537 18.693 1.00 89.44 108 ALA A C 1
ATOM 819 O O . ALA A 1 108 ? -11.416 13.752 18.170 1.00 89.44 108 ALA A O 1
ATOM 820 N N . GLY A 1 109 ? -10.137 12.510 19.530 1.00 89.75 109 GLY A N 1
ATOM 821 C CA . GLY A 1 109 ? -11.179 11.551 19.895 1.00 89.75 109 GLY A CA 1
ATOM 822 C C . GLY A 1 109 ? -12.104 11.982 21.039 1.00 89.75 109 GLY A C 1
ATOM 823 O O . GLY A 1 109 ? -13.153 11.365 21.220 1.00 89.75 109 GLY A O 1
ATOM 824 N N . ARG A 1 110 ? -11.762 13.023 21.813 1.00 89.56 110 ARG A N 1
ATOM 825 C CA . ARG A 1 110 ? -12.419 13.361 23.096 1.00 89.56 110 ARG A CA 1
ATOM 826 C C . ARG A 1 110 ? -13.930 13.610 22.975 1.00 89.56 110 ARG A C 1
ATOM 828 O O . ARG A 1 110 ? -14.669 13.366 23.926 1.00 89.56 110 ARG A O 1
ATOM 835 N N . GLY A 1 111 ? -14.388 14.083 21.817 1.00 82.94 111 GLY A N 1
ATOM 836 C CA . GLY A 1 111 ? -15.797 14.380 21.537 1.00 82.94 111 GLY A CA 1
ATOM 837 C C . GLY A 1 111 ? -16.527 13.341 20.683 1.00 82.94 111 GLY A C 1
ATOM 838 O O . GLY A 1 111 ? -17.721 13.505 20.431 1.00 82.94 111 GLY A O 1
ATOM 839 N N . VAL A 1 112 ? -15.849 12.288 20.218 1.00 86.81 112 VAL A N 1
ATOM 840 C CA . VAL A 1 112 ? -16.444 11.323 19.286 1.00 86.81 112 VAL A CA 1
ATOM 841 C C . VAL A 1 112 ? -17.426 10.424 20.036 1.00 86.81 112 VAL A C 1
ATOM 843 O O . VAL A 1 112 ? -17.041 9.618 20.881 1.00 86.81 112 VAL A O 1
ATOM 846 N N . ARG A 1 113 ? -18.716 10.543 19.709 1.00 83.69 113 ARG A N 1
ATOM 847 C CA . ARG A 1 113 ? -19.773 9.653 20.206 1.00 83.69 113 ARG A CA 1
ATOM 848 C C . ARG A 1 113 ? -20.265 8.775 19.069 1.00 83.69 113 ARG A C 1
ATOM 850 O O . ARG A 1 113 ? -20.945 9.254 18.168 1.00 83.69 113 ARG A O 1
ATOM 857 N N . LEU A 1 114 ? -19.927 7.491 19.125 1.00 82.12 114 LEU A N 1
ATOM 858 C CA . LEU A 1 114 ? -20.449 6.508 18.182 1.00 82.12 114 LEU A CA 1
ATOM 859 C C . LEU A 1 114 ? -21.738 5.892 18.744 1.00 82.12 114 LEU A C 1
ATOM 861 O O . LEU A 1 114 ? -21.753 5.486 19.910 1.00 82.12 114 LEU A O 1
ATOM 865 N N . PRO A 1 115 ? -22.823 5.821 17.955 1.00 85.38 115 PRO A N 1
ATOM 866 C CA . PRO A 1 115 ? -24.029 5.122 18.369 1.00 85.38 115 PRO A CA 1
ATOM 867 C C . PRO A 1 115 ? -23.776 3.609 18.452 1.00 85.38 115 PRO A C 1
ATOM 869 O O . PRO A 1 115 ? -22.978 3.052 17.701 1.00 85.38 115 PRO A O 1
ATOM 872 N N . GLY A 1 116 ? -24.500 2.930 19.343 1.00 87.50 116 GLY A N 1
ATOM 873 C CA . GLY A 1 116 ? -24.441 1.475 19.504 1.00 87.50 116 GLY A CA 1
ATOM 874 C C . GLY A 1 116 ? -23.668 1.011 20.740 1.00 87.50 116 GLY A C 1
ATOM 875 O O . GLY A 1 116 ? -23.326 1.789 21.628 1.00 87.50 116 GLY A O 1
ATOM 876 N N . ARG A 1 117 ? -23.442 -0.304 20.825 1.00 88.81 117 ARG A N 1
ATOM 877 C CA . ARG A 1 117 ? -22.698 -0.951 21.913 1.00 88.81 117 ARG A CA 1
ATOM 878 C C . ARG A 1 117 ? -21.405 -1.519 21.348 1.00 88.81 117 ARG A C 1
ATOM 880 O O . ARG A 1 117 ? -21.461 -2.332 20.428 1.00 88.81 117 ARG A O 1
ATOM 887 N N . LEU A 1 118 ? -20.271 -1.134 21.935 1.00 89.19 118 LEU A N 1
ATOM 888 C CA . LEU A 1 118 ? -18.975 -1.722 21.609 1.00 89.19 118 LEU A CA 1
ATOM 889 C C . LEU A 1 118 ? -19.029 -3.237 21.836 1.00 89.19 118 LEU A C 1
ATOM 891 O O . LEU A 1 118 ? -19.417 -3.702 22.910 1.00 89.19 118 LEU A O 1
ATOM 895 N N . ARG A 1 119 ? -18.643 -3.994 20.811 1.00 91.69 119 ARG A N 1
ATOM 896 C CA . ARG A 1 119 ? -18.471 -5.443 20.878 1.00 91.69 119 ARG A CA 1
ATOM 897 C C . ARG A 1 119 ? -17.038 -5.771 20.508 1.00 91.69 119 ARG A C 1
ATOM 899 O O . ARG A 1 119 ? -16.483 -5.175 19.592 1.00 91.69 119 ARG A O 1
ATOM 906 N N . VAL A 1 120 ? -16.474 -6.736 21.217 1.00 93.50 120 VAL A N 1
ATOM 907 C CA . VAL A 1 120 ? -15.168 -7.311 20.912 1.00 93.50 120 VAL A CA 1
ATOM 908 C C . VAL A 1 120 ? -15.400 -8.786 20.644 1.00 93.50 120 VAL A C 1
ATOM 910 O O . VAL A 1 120 ? -16.064 -9.464 21.426 1.00 93.50 120 VAL A O 1
ATOM 913 N N . THR A 1 121 ? -14.902 -9.259 19.510 1.00 93.25 121 THR A N 1
ATOM 914 C CA . THR A 1 121 ? -15.004 -10.655 19.080 1.00 93.25 121 THR A CA 1
ATOM 915 C C . THR A 1 121 ? -13.659 -11.087 18.516 1.00 93.25 121 THR A C 1
ATOM 917 O O . THR A 1 121 ? -12.882 -10.248 18.056 1.00 93.25 121 THR A O 1
ATOM 920 N N . ASN A 1 122 ? -13.358 -12.381 18.607 1.00 93.19 122 ASN A N 1
ATOM 921 C CA . ASN A 1 122 ? -12.218 -12.960 17.914 1.00 93.19 122 ASN A CA 1
ATOM 922 C C . ASN A 1 122 ? -12.696 -13.499 16.566 1.00 93.19 122 ASN A C 1
ATOM 924 O O . ASN A 1 122 ? -13.691 -14.214 16.501 1.00 93.19 122 ASN A O 1
ATOM 928 N N . GLU A 1 123 ? -11.977 -13.142 15.513 1.00 89.81 123 GLU A N 1
ATOM 929 C CA . GLU A 1 123 ? -12.321 -13.459 14.135 1.00 89.81 123 GLU A CA 1
ATOM 930 C C . GLU A 1 123 ? -11.115 -14.121 13.473 1.00 89.81 123 GLU A C 1
ATOM 932 O O . GLU A 1 123 ? -10.014 -13.568 13.484 1.00 89.81 123 GLU A O 1
ATOM 937 N N . LEU A 1 124 ? -11.330 -15.287 12.867 1.00 90.31 124 LEU A N 1
ATOM 938 C CA . LEU A 1 124 ? -10.320 -15.999 12.087 1.00 90.31 124 LEU A CA 1
ATOM 939 C C . LEU A 1 124 ? -10.609 -15.812 10.596 1.00 90.31 124 LEU A C 1
ATOM 941 O O . LEU A 1 124 ? -11.762 -15.860 10.167 1.00 90.31 124 LEU A O 1
ATOM 945 N N . GLY A 1 125 ? -9.572 -15.597 9.792 1.00 89.62 125 GLY A N 1
ATOM 946 C CA . GLY A 1 125 ? -9.710 -15.527 8.339 1.00 89.62 125 GLY A CA 1
ATOM 947 C C . GLY A 1 125 ? -8.612 -14.726 7.653 1.00 89.62 125 GLY A C 1
ATOM 948 O O . GLY A 1 125 ? -7.730 -14.163 8.298 1.00 89.62 125 GLY A O 1
ATOM 949 N N . ASP A 1 126 ? -8.701 -14.673 6.326 1.00 91.12 126 ASP A N 1
ATOM 950 C CA . ASP A 1 126 ? -7.799 -13.896 5.478 1.00 91.12 126 ASP A CA 1
ATOM 951 C C . ASP A 1 126 ? -8.148 -12.400 5.550 1.00 91.12 126 ASP A C 1
ATOM 953 O O . ASP A 1 126 ? -9.275 -11.985 5.259 1.00 91.12 126 ASP A O 1
ATOM 957 N N . VAL A 1 127 ? -7.186 -11.580 5.978 1.00 89.62 127 VAL A N 1
ATOM 958 C CA . VAL A 1 127 ? -7.411 -10.143 6.186 1.00 89.62 127 VAL A CA 1
ATOM 959 C C . VAL A 1 127 ? -7.598 -9.380 4.870 1.00 89.62 127 VAL A C 1
ATOM 961 O O . VAL A 1 127 ? -8.375 -8.423 4.838 1.00 89.62 127 VAL A O 1
ATOM 964 N N . GLY A 1 128 ? -6.969 -9.829 3.780 1.00 90.06 128 GLY A N 1
ATOM 965 C CA . GLY A 1 128 ? -7.147 -9.257 2.445 1.00 90.06 128 GLY A CA 1
ATOM 966 C C . GLY A 1 128 ? -8.552 -9.524 1.907 1.00 90.06 128 GLY A C 1
ATOM 967 O O . GLY A 1 128 ? -9.220 -8.613 1.419 1.00 90.06 128 GLY A O 1
ATOM 968 N N . ALA A 1 129 ? -9.069 -10.741 2.098 1.00 92.75 129 ALA A N 1
ATOM 969 C CA . ALA A 1 129 ? -10.458 -11.066 1.787 1.00 92.75 129 ALA A CA 1
ATOM 970 C C . ALA A 1 129 ? -11.434 -10.212 2.612 1.00 92.75 129 ALA A C 1
ATOM 972 O O . ALA A 1 129 ? -12.412 -9.701 2.066 1.00 92.75 129 ALA A O 1
ATOM 973 N N . LYS A 1 130 ? -11.153 -9.993 3.906 1.00 93.56 130 LYS A N 1
ATOM 974 C CA . LYS A 1 130 ? -11.991 -9.146 4.773 1.00 93.56 130 LYS A CA 1
ATOM 975 C C . LYS A 1 130 ? -12.045 -7.685 4.307 1.00 93.56 130 LYS A C 1
ATOM 977 O O . LYS A 1 130 ? -13.107 -7.081 4.419 1.00 93.56 130 LYS A O 1
ATOM 982 N N . HIS A 1 131 ? -10.978 -7.122 3.744 1.00 92.50 131 HIS A N 1
ATOM 983 C CA . HIS A 1 131 ? -11.007 -5.765 3.174 1.00 92.50 131 HIS A CA 1
ATOM 984 C C . HIS A 1 131 ? -11.925 -5.646 1.944 1.00 92.50 131 HIS A C 1
ATOM 986 O O . HIS A 1 131 ? -12.484 -4.580 1.698 1.00 92.50 131 HIS A O 1
ATOM 992 N N . ALA A 1 132 ? -12.099 -6.728 1.177 1.00 92.19 132 ALA A N 1
ATOM 993 C CA . ALA A 1 132 ? -12.961 -6.747 -0.007 1.00 92.19 132 ALA A CA 1
ATOM 994 C C . ALA A 1 132 ? -14.455 -6.959 0.319 1.00 92.19 132 ALA A C 1
ATOM 996 O O . ALA A 1 132 ? -15.310 -6.799 -0.556 1.00 92.19 132 ALA A O 1
ATOM 997 N N . MET A 1 133 ? -14.788 -7.325 1.561 1.00 94.62 133 MET A N 1
ATOM 998 C CA . MET A 1 133 ? -16.165 -7.559 2.004 1.00 94.62 133 MET A CA 1
ATOM 999 C C . MET A 1 133 ? -16.939 -6.243 2.116 1.00 94.62 133 MET A C 1
ATOM 1001 O O . MET A 1 133 ? -16.481 -5.282 2.736 1.00 94.62 133 MET A O 1
ATOM 1005 N N . LYS A 1 134 ? -18.156 -6.207 1.560 1.00 95.06 134 LYS A N 1
ATOM 1006 C CA . LYS A 1 134 ? -19.018 -5.012 1.596 1.00 95.06 134 LYS A CA 1
ATOM 1007 C C . LYS A 1 134 ? -19.429 -4.649 3.022 1.00 95.06 134 LYS A C 1
ATOM 1009 O O . LYS A 1 134 ? -19.624 -3.475 3.322 1.00 95.06 134 LYS A O 1
ATOM 1014 N N . GLU A 1 135 ? -19.525 -5.647 3.889 1.00 94.00 135 GLU A N 1
ATOM 1015 C CA . GLU A 1 135 ? -19.857 -5.533 5.307 1.00 94.00 135 GLU A CA 1
ATOM 1016 C C . GLU A 1 135 ? -18.799 -4.730 6.075 1.00 94.00 135 GLU A C 1
ATOM 1018 O O . GLU A 1 135 ? -19.125 -4.057 7.047 1.00 94.00 135 GLU A O 1
ATOM 1023 N N . ASN A 1 136 ? -17.549 -4.746 5.598 1.00 93.44 136 ASN A N 1
ATOM 1024 C CA . ASN A 1 136 ? -16.433 -4.002 6.180 1.00 93.44 136 ASN A CA 1
ATOM 1025 C C . ASN A 1 136 ? -16.192 -2.653 5.489 1.00 93.44 136 ASN A C 1
ATOM 1027 O O . ASN A 1 136 ? -15.160 -2.012 5.703 1.00 93.44 136 ASN A O 1
ATOM 1031 N N . ARG A 1 137 ? -17.121 -2.184 4.647 1.00 91.19 137 ARG A N 1
ATOM 1032 C CA . ARG A 1 137 ? -16.999 -0.860 4.034 1.00 91.19 137 ARG A CA 1
ATOM 1033 C C . ARG A 1 137 ? -16.943 0.205 5.132 1.00 91.19 137 ARG A C 1
ATOM 1035 O O . ARG A 1 137 ? -17.794 0.233 6.014 1.00 91.19 137 ARG A O 1
ATOM 1042 N N . HIS A 1 138 ? -15.957 1.097 5.044 1.00 88.94 138 HIS A N 1
ATOM 1043 C CA . HIS A 1 138 ? -15.657 2.125 6.053 1.00 88.94 138 HIS A CA 1
ATOM 1044 C C . HIS A 1 138 ? -15.133 1.591 7.398 1.00 88.94 138 HIS A C 1
ATOM 1046 O O . HIS A 1 138 ? -14.961 2.377 8.329 1.00 88.94 138 HIS A O 1
ATOM 1052 N N . ALA A 1 139 ? -14.843 0.290 7.513 1.00 91.56 139 ALA A N 1
ATOM 1053 C CA . ALA A 1 139 ? -14.170 -0.247 8.686 1.00 91.56 139 ALA A CA 1
ATOM 1054 C C . ALA A 1 139 ? -12.722 0.256 8.762 1.00 91.56 139 ALA A C 1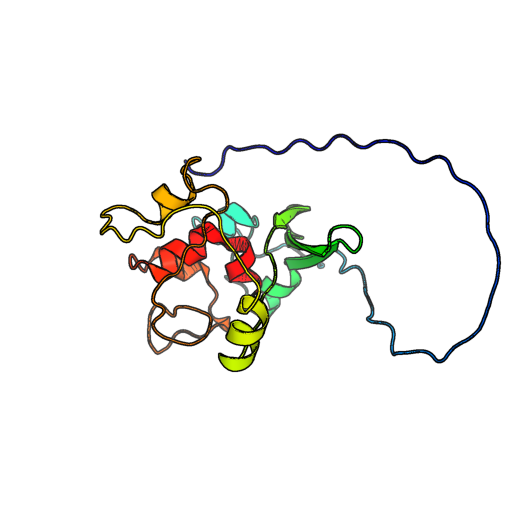
ATOM 1056 O O . ALA A 1 139 ? -12.051 0.460 7.749 1.00 91.56 139 ALA A O 1
ATOM 1057 N N . VAL A 1 140 ? -12.235 0.424 9.990 1.00 90.12 140 VAL A N 1
ATOM 1058 C CA . VAL A 1 140 ? -10.823 0.695 10.259 1.00 90.12 140 VAL A CA 1
ATOM 1059 C C . VAL A 1 140 ? -10.127 -0.637 10.496 1.00 90.12 140 VAL A C 1
ATOM 1061 O O . VAL A 1 140 ? -10.455 -1.351 11.442 1.00 90.12 140 VAL A O 1
ATOM 1064 N N . PHE A 1 141 ? -9.150 -0.953 9.653 1.00 90.00 141 PHE A N 1
ATOM 1065 C CA . PHE A 1 141 ? -8.275 -2.102 9.845 1.00 90.00 141 PHE A CA 1
ATOM 1066 C C . PHE A 1 141 ? -6.990 -1.652 10.529 1.00 90.00 141 PHE A C 1
ATOM 1068 O O . PHE A 1 141 ? -6.293 -0.758 10.053 1.00 90.00 141 PHE A O 1
ATOM 1075 N N . GLN A 1 142 ? -6.681 -2.283 11.657 1.00 86.56 142 GLN A N 1
ATOM 1076 C CA . GLN A 1 142 ? -5.436 -2.075 12.383 1.00 86.56 142 GLN A CA 1
ATOM 1077 C C . GLN A 1 142 ? -4.658 -3.386 12.354 1.00 86.56 142 GLN A C 1
ATOM 1079 O O . GLN A 1 142 ? -5.183 -4.425 12.749 1.00 86.56 142 GLN A O 1
ATOM 1084 N N . ALA A 1 143 ? -3.426 -3.331 11.863 1.00 82.38 143 ALA A N 1
ATOM 1085 C CA . ALA A 1 143 ? -2.497 -4.450 11.895 1.00 82.38 143 ALA A CA 1
ATOM 1086 C C . ALA A 1 143 ? -1.392 -4.151 12.907 1.00 82.38 143 ALA A C 1
ATOM 1088 O O . ALA A 1 143 ? -0.968 -3.001 13.053 1.00 82.38 143 ALA A O 1
ATOM 1089 N N . ALA A 1 144 ? -0.937 -5.185 13.610 1.00 72.00 144 ALA A N 1
ATOM 1090 C CA . ALA A 1 144 ? 0.261 -5.081 14.426 1.00 72.00 144 ALA A CA 1
ATOM 1091 C C . ALA A 1 144 ? 1.473 -5.075 13.491 1.00 72.00 144 ALA A C 1
ATOM 1093 O O . ALA A 1 144 ? 1.761 -6.095 12.867 1.00 72.00 144 ALA A O 1
ATOM 1094 N N . SER A 1 145 ? 2.149 -3.930 13.400 1.00 67.56 145 SER A N 1
ATOM 1095 C CA . SER A 1 145 ? 3.358 -3.784 12.592 1.00 67.56 145 SER A CA 1
ATOM 1096 C C . SER A 1 145 ? 4.611 -3.966 13.423 1.00 67.56 145 SER A C 1
ATOM 1098 O O . SER A 1 145 ? 4.659 -3.528 14.575 1.00 67.56 145 SER A O 1
ATOM 1100 N N . GLN A 1 146 ? 5.611 -4.641 12.850 1.00 57.03 146 GLN A N 1
ATOM 1101 C CA . GLN A 1 146 ? 6.843 -4.945 13.566 1.00 57.03 146 GLN A CA 1
ATOM 1102 C C . GLN A 1 146 ? 7.749 -3.716 13.748 1.00 57.03 146 GLN A C 1
ATOM 1104 O O . GLN A 1 146 ? 8.409 -3.704 14.771 1.00 57.03 146 GLN A O 1
ATOM 1109 N N . PHE A 1 147 ? 7.751 -2.671 12.896 1.00 51.66 147 PHE A N 1
ATOM 1110 C CA . PHE A 1 147 ? 8.368 -1.346 13.175 1.00 51.66 147 PHE A CA 1
ATOM 1111 C C . PHE A 1 147 ? 7.963 -0.255 12.137 1.00 51.66 147 PHE A C 1
ATOM 1113 O O . PHE A 1 147 ? 7.606 -0.563 11.012 1.00 51.66 147 PHE A O 1
ATOM 1120 N N . ASN A 1 148 ? 8.016 1.029 12.549 1.00 57.25 148 ASN A N 1
ATOM 1121 C CA . ASN A 1 148 ? 7.872 2.313 11.816 1.00 57.25 148 ASN A CA 1
ATOM 1122 C C . ASN A 1 148 ? 7.325 2.318 10.368 1.00 57.25 148 ASN A C 1
ATOM 1124 O O . ASN A 1 148 ? 8.089 2.384 9.412 1.00 57.25 148 ASN A O 1
ATOM 1128 N N . CYS A 1 149 ? 6.004 2.477 10.230 1.00 60.19 149 CYS A N 1
ATOM 1129 C CA . CYS A 1 149 ? 5.289 2.960 9.028 1.00 60.19 149 CYS A CA 1
ATOM 1130 C C . CYS A 1 149 ? 5.364 2.094 7.753 1.00 60.19 149 CYS A C 1
ATOM 1132 O O . CYS A 1 149 ? 4.478 2.235 6.908 1.00 60.19 149 CYS A O 1
ATOM 1134 N N . LEU A 1 150 ? 6.334 1.183 7.655 1.00 59.91 150 LEU A N 1
ATOM 1135 C CA . LEU A 1 150 ? 6.528 0.194 6.601 1.00 59.91 150 LEU A CA 1
ATOM 1136 C C . LEU A 1 150 ? 6.977 -1.130 7.242 1.00 59.91 150 LEU A C 1
ATOM 1138 O O . LEU A 1 150 ? 7.916 -1.164 8.031 1.00 59.91 150 LEU A O 1
ATOM 1142 N N . GLU A 1 151 ? 6.309 -2.224 6.884 1.00 60.25 151 GLU A N 1
ATOM 1143 C CA . GLU A 1 151 ? 6.724 -3.580 7.250 1.00 60.25 151 GLU A CA 1
ATOM 1144 C C . GLU A 1 151 ? 7.916 -3.974 6.372 1.00 60.25 151 GLU A C 1
ATOM 1146 O O . GLU A 1 151 ? 7.830 -3.914 5.148 1.00 60.25 151 GLU A O 1
ATOM 1151 N N . PHE A 1 152 ? 9.036 -4.391 6.951 1.00 61.00 152 PHE A N 1
ATOM 1152 C CA . PHE A 1 152 ? 10.164 -4.885 6.163 1.00 61.00 152 PHE A CA 1
ATOM 1153 C C . PHE A 1 152 ? 10.220 -6.405 6.237 1.00 61.00 152 PHE A C 1
ATOM 1155 O O . PHE A 1 152 ? 10.242 -6.975 7.324 1.00 61.00 152 PHE A O 1
ATOM 1162 N N . VAL A 1 153 ? 10.295 -7.062 5.073 1.00 59.91 153 VAL A N 1
ATOM 1163 C CA . VAL A 1 153 ? 10.358 -8.535 4.954 1.00 59.91 153 VAL A CA 1
ATOM 1164 C C . VAL A 1 153 ? 11.662 -9.140 5.506 1.00 59.91 153 VAL A C 1
ATOM 1166 O O . VAL A 1 153 ? 11.852 -10.354 5.490 1.00 59.91 153 VAL A O 1
ATOM 1169 N N . GLY A 1 154 ? 12.577 -8.303 6.003 1.00 63.09 154 GLY A N 1
ATOM 1170 C CA . GLY A 1 154 ? 13.788 -8.704 6.704 1.00 63.09 154 GLY A CA 1
ATOM 1171 C C . GLY A 1 154 ? 14.561 -7.501 7.261 1.00 63.09 154 GLY A C 1
ATOM 1172 O O . GLY A 1 154 ? 14.323 -6.367 6.847 1.00 63.09 154 GLY A O 1
ATOM 1173 N N . PRO A 1 155 ? 15.530 -7.729 8.164 1.00 62.19 155 PRO A N 1
ATOM 1174 C CA . PRO A 1 155 ? 16.266 -6.663 8.857 1.00 62.19 155 PRO A CA 1
ATOM 1175 C C . PRO A 1 155 ? 17.178 -5.826 7.946 1.00 62.19 155 PRO A C 1
ATOM 1177 O O . PRO A 1 155 ? 17.651 -4.773 8.358 1.00 62.19 155 PRO A O 1
ATOM 1180 N N . ASN A 1 156 ? 17.435 -6.297 6.724 1.00 69.56 156 ASN A N 1
ATOM 1181 C CA . ASN A 1 156 ? 18.311 -5.638 5.755 1.00 69.56 156 ASN A CA 1
ATOM 1182 C C . ASN A 1 156 ? 17.540 -4.904 4.650 1.00 69.56 156 ASN A C 1
ATOM 1184 O O . ASN A 1 156 ? 18.171 -4.387 3.734 1.00 69.56 156 ASN A O 1
ATOM 1188 N N . VAL A 1 157 ? 16.204 -4.903 4.701 1.00 69.88 157 VAL A N 1
ATOM 1189 C CA . VAL A 1 157 ? 15.365 -4.254 3.689 1.00 69.88 157 VAL A CA 1
ATOM 1190 C C . VAL A 1 157 ? 15.115 -2.816 4.107 1.00 69.88 157 VAL A C 1
ATOM 1192 O O . VAL A 1 157 ? 14.724 -2.541 5.242 1.00 69.88 157 VAL A O 1
ATOM 1195 N N . ARG A 1 158 ? 15.351 -1.901 3.179 1.00 78.06 158 ARG A N 1
ATOM 1196 C CA . ARG A 1 158 ? 15.133 -0.471 3.342 1.00 78.06 158 ARG A CA 1
ATOM 1197 C C . ARG A 1 158 ? 13.868 -0.038 2.596 1.00 78.06 158 ARG A C 1
ATOM 1199 O O . ARG A 1 158 ? 13.492 -0.696 1.628 1.00 78.06 158 ARG A O 1
ATOM 1206 N N . PRO A 1 159 ? 13.244 1.100 2.961 1.00 73.94 159 PRO A N 1
ATOM 1207 C CA . PRO A 1 159 ? 12.160 1.677 2.161 1.00 73.94 159 PRO A CA 1
ATOM 1208 C C . PRO A 1 159 ? 12.525 1.815 0.676 1.00 73.94 159 PRO A C 1
ATOM 1210 O O . PRO A 1 159 ? 11.688 1.617 -0.200 1.00 73.94 159 PRO A O 1
ATOM 1213 N N . GLU A 1 160 ? 13.792 2.127 0.388 1.00 82.81 160 GLU A N 1
ATOM 1214 C CA . GLU A 1 160 ? 14.276 2.339 -0.975 1.00 82.81 160 GLU A CA 1
ATOM 1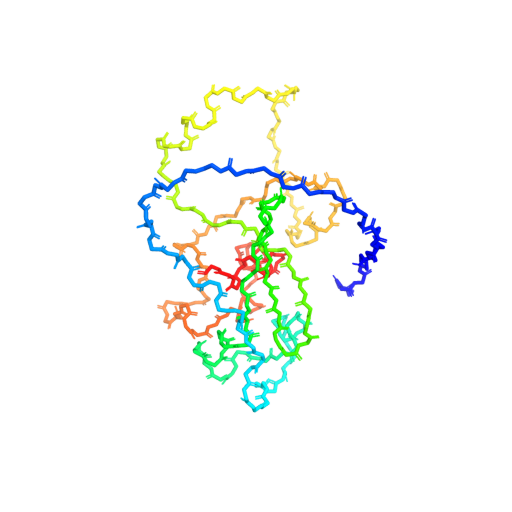215 C C . GLU A 1 160 ? 14.379 1.056 -1.818 1.00 82.81 160 GLU A C 1
ATOM 1217 O O . GLU A 1 160 ? 14.504 1.153 -3.040 1.00 82.81 160 GLU A O 1
ATOM 1222 N N . ASP A 1 161 ? 14.292 -0.124 -1.195 1.00 83.06 161 ASP A N 1
ATOM 1223 C CA . ASP A 1 161 ? 14.270 -1.418 -1.892 1.00 83.06 161 ASP A CA 1
ATOM 1224 C C . ASP A 1 161 ? 12.889 -1.737 -2.501 1.00 83.06 161 ASP A C 1
ATOM 1226 O O . ASP A 1 161 ? 12.738 -2.722 -3.228 1.00 83.06 161 ASP A O 1
ATOM 1230 N N . GLY A 1 162 ? 11.892 -0.885 -2.241 1.00 88.50 162 GLY A N 1
ATOM 1231 C CA . GLY A 1 162 ? 10.541 -0.993 -2.779 1.00 88.50 162 GLY A CA 1
ATOM 1232 C C . GLY A 1 162 ? 9.601 -1.844 -1.926 1.00 88.50 162 GLY A C 1
ATOM 1233 O O . GLY A 1 162 ? 9.979 -2.452 -0.922 1.00 88.50 162 GLY A O 1
ATOM 1234 N N . VAL A 1 163 ? 8.334 -1.880 -2.335 1.00 91.00 163 VAL A N 1
ATOM 1235 C CA . VAL A 1 163 ? 7.245 -2.531 -1.583 1.00 91.00 163 VAL A CA 1
ATOM 1236 C C . VAL A 1 163 ? 6.677 -3.770 -2.281 1.00 91.00 163 VAL A C 1
ATOM 1238 O O . VAL A 1 163 ? 5.922 -4.530 -1.672 1.00 91.00 163 VAL A O 1
ATOM 1241 N N . ALA A 1 164 ? 7.068 -4.057 -3.526 1.00 91.88 164 ALA A N 1
ATOM 1242 C CA . ALA A 1 164 ? 6.654 -5.255 -4.262 1.00 91.88 164 ALA A CA 1
ATOM 1243 C C . ALA A 1 164 ? 6.939 -6.546 -3.475 1.00 91.88 164 ALA A C 1
ATOM 1245 O O . ALA A 1 164 ? 6.133 -7.481 -3.496 1.00 91.88 164 ALA A O 1
ATOM 1246 N N . GLY A 1 165 ? 8.039 -6.559 -2.712 1.00 88.56 165 GLY A N 1
ATOM 1247 C CA . GLY A 1 165 ? 8.462 -7.675 -1.866 1.00 88.56 165 GLY A CA 1
ATOM 1248 C C . GLY A 1 165 ? 7.468 -8.064 -0.769 1.00 88.56 165 GLY A C 1
ATOM 1249 O O . GLY A 1 165 ? 7.523 -9.197 -0.298 1.00 88.56 165 GLY A O 1
ATOM 1250 N N . TYR A 1 166 ? 6.510 -7.198 -0.416 1.00 87.69 166 TYR A N 1
ATOM 1251 C CA . TYR A 1 166 ? 5.482 -7.498 0.589 1.00 87.69 166 TYR A CA 1
ATOM 1252 C C . TYR A 1 166 ? 4.689 -8.762 0.246 1.00 87.69 166 TYR A C 1
ATOM 1254 O O . TYR A 1 166 ? 4.232 -9.458 1.143 1.00 87.69 166 TYR A O 1
ATOM 1262 N N . ALA A 1 167 ? 4.552 -9.102 -1.042 1.00 89.19 167 ALA A N 1
ATOM 1263 C CA . ALA A 1 167 ? 3.849 -10.313 -1.465 1.00 89.19 167 ALA A CA 1
ATOM 1264 C C . ALA A 1 167 ? 4.533 -11.615 -1.012 1.00 89.19 167 ALA A C 1
ATOM 1266 O O . ALA A 1 167 ? 3.898 -12.671 -1.011 1.00 89.19 167 ALA A O 1
ATOM 1267 N N . MET A 1 168 ? 5.813 -11.548 -0.639 1.00 87.44 168 MET A N 1
ATOM 1268 C CA . MET A 1 168 ? 6.580 -12.692 -0.148 1.00 87.44 168 MET A CA 1
ATOM 1269 C C . MET A 1 168 ? 6.380 -12.931 1.352 1.00 87.44 168 MET A C 1
ATOM 1271 O O . MET A 1 168 ? 6.667 -14.027 1.832 1.00 87.44 168 MET A O 1
ATOM 1275 N N . ASP A 1 169 ? 5.860 -11.943 2.082 1.00 85.00 169 ASP A N 1
ATOM 1276 C CA . ASP A 1 169 ? 5.541 -12.055 3.499 1.00 85.00 169 ASP A CA 1
ATOM 1277 C C . ASP A 1 169 ? 4.032 -12.252 3.681 1.00 85.00 169 ASP A C 1
ATOM 1279 O O . ASP A 1 169 ? 3.196 -11.441 3.286 1.00 85.00 169 ASP A O 1
ATOM 1283 N N . ARG A 1 170 ? 3.679 -13.395 4.271 1.00 83.81 170 ARG A N 1
ATOM 1284 C CA . ARG A 1 170 ? 2.293 -13.846 4.434 1.00 83.81 170 ARG A CA 1
ATOM 1285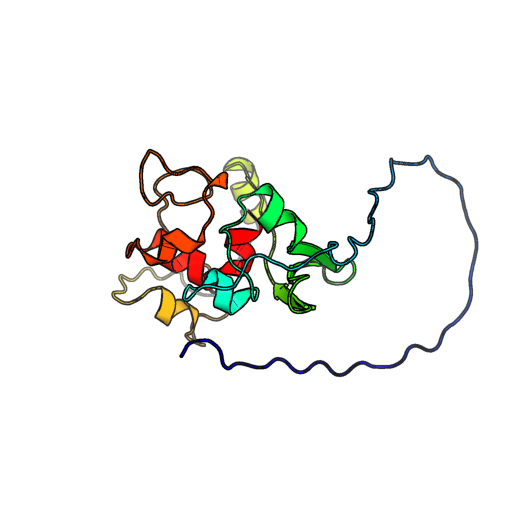 C C . ARG A 1 170 ? 1.699 -13.461 5.789 1.00 83.81 170 ARG A C 1
ATOM 1287 O O . ARG A 1 170 ? 0.649 -13.987 6.160 1.00 83.81 170 ARG A O 1
ATOM 1294 N N . THR A 1 171 ? 2.367 -12.597 6.549 1.00 85.38 171 THR A N 1
ATOM 1295 C CA . THR A 1 171 ? 1.841 -12.054 7.802 1.00 85.38 171 THR A CA 1
ATOM 1296 C C . THR A 1 171 ? 0.765 -10.990 7.548 1.00 85.38 171 THR A C 1
ATOM 1298 O O . THR A 1 171 ? 0.528 -10.537 6.426 1.00 85.38 171 THR A O 1
ATOM 1301 N N . GLN A 1 172 ? 0.048 -10.608 8.609 1.00 85.25 172 GLN A N 1
ATOM 1302 C CA . GLN A 1 172 ? -1.092 -9.693 8.509 1.00 85.25 172 GLN A CA 1
ATOM 1303 C C . GLN A 1 172 ? -0.690 -8.301 7.995 1.00 85.25 172 GLN A C 1
ATOM 1305 O O . GLN A 1 172 ? -1.424 -7.717 7.202 1.00 85.25 172 GLN A O 1
ATOM 1310 N N . GLY A 1 173 ? 0.453 -7.776 8.443 1.00 85.44 173 GLY A N 1
ATOM 1311 C CA . GLY A 1 173 ? 0.921 -6.429 8.113 1.00 85.44 173 GLY A CA 1
ATOM 1312 C C . GLY A 1 173 ? 1.072 -6.197 6.606 1.00 85.44 173 GLY A C 1
ATOM 1313 O O . GLY A 1 173 ? 0.349 -5.365 6.048 1.00 85.44 173 GLY A O 1
ATOM 1314 N N . PRO A 1 174 ? 1.920 -6.980 5.915 1.00 87.31 174 PRO A N 1
ATOM 1315 C CA . PRO A 1 174 ? 2.089 -6.912 4.465 1.00 87.31 174 PRO A CA 1
ATOM 1316 C C . PRO A 1 174 ? 0.789 -7.145 3.694 1.00 87.31 174 PRO A C 1
ATOM 1318 O O . PRO A 1 174 ? 0.524 -6.448 2.716 1.00 87.31 174 PRO A O 1
ATOM 1321 N N . CYS A 1 175 ? -0.077 -8.050 4.162 1.00 89.62 175 CYS A N 1
ATOM 1322 C CA . CYS A 1 175 ? -1.385 -8.268 3.545 1.00 89.62 175 CYS A CA 1
ATOM 1323 C C . CYS A 1 175 ? -2.282 -7.014 3.622 1.00 89.62 175 CYS A C 1
ATOM 1325 O O . CYS A 1 175 ? -2.852 -6.593 2.609 1.00 89.62 175 CYS A O 1
ATOM 1327 N N . CYS A 1 176 ? -2.363 -6.366 4.790 1.00 89.94 176 CYS A N 1
ATOM 1328 C CA . CYS A 1 176 ? -3.084 -5.099 4.961 1.00 89.94 176 CYS A CA 1
ATOM 1329 C C . CYS A 1 176 ? -2.488 -3.976 4.100 1.00 89.94 176 CYS A C 1
ATOM 1331 O O . CYS A 1 176 ? -3.228 -3.193 3.506 1.00 89.94 176 CYS A O 1
ATOM 1333 N N . ALA A 1 177 ? -1.161 -3.911 3.996 1.00 89.50 177 ALA A N 1
ATOM 1334 C CA . ALA A 1 177 ? -0.471 -2.920 3.181 1.00 89.50 177 ALA A CA 1
ATOM 1335 C C . ALA A 1 177 ? -0.748 -3.099 1.678 1.00 89.50 177 ALA A C 1
ATOM 1337 O O . ALA A 1 177 ? -1.200 -2.159 1.031 1.00 89.50 177 ALA A O 1
ATOM 1338 N N . ILE A 1 178 ? -0.593 -4.308 1.125 1.00 91.69 178 ILE A N 1
ATOM 1339 C CA . ILE A 1 178 ? -0.894 -4.581 -0.296 1.00 91.69 178 ILE A CA 1
ATOM 1340 C C . ILE A 1 178 ? -2.355 -4.255 -0.618 1.00 91.69 178 ILE A C 1
ATOM 1342 O O . ILE A 1 178 ? -2.654 -3.699 -1.677 1.00 91.69 178 ILE A O 1
ATOM 1346 N N . THR A 1 179 ? -3.272 -4.552 0.305 1.00 91.94 179 THR A N 1
ATOM 1347 C CA . THR A 1 179 ? -4.697 -4.257 0.107 1.00 91.94 179 THR A CA 1
ATOM 1348 C C . THR A 1 179 ? -4.983 -2.751 0.032 1.00 91.94 179 THR A C 1
ATOM 1350 O O . THR A 1 179 ? -5.938 -2.325 -0.615 1.00 91.94 179 THR A O 1
ATOM 1353 N N . CYS A 1 180 ? -4.103 -1.938 0.615 1.00 91.75 180 CYS A N 1
ATOM 1354 C CA . CYS A 1 180 ? -4.083 -0.482 0.522 1.00 91.75 180 CYS A CA 1
ATOM 1355 C C . CYS A 1 180 ? -2.907 0.016 -0.343 1.00 91.75 180 CYS A C 1
ATOM 1357 O O . CYS A 1 180 ? -2.341 1.072 -0.059 1.00 91.75 180 CYS A O 1
ATOM 1359 N N . GLY A 1 181 ? -2.555 -0.721 -1.405 1.00 93.69 181 GLY A N 1
ATOM 1360 C CA . GLY A 1 181 ? -1.340 -0.532 -2.209 1.00 93.69 181 GLY A CA 1
ATOM 1361 C C . GLY A 1 181 ? -0.959 0.920 -2.548 1.00 93.69 181 GLY A C 1
ATOM 1362 O O . GLY A 1 181 ? 0.176 1.306 -2.273 1.00 93.69 181 GLY A O 1
ATOM 1363 N N . PRO A 1 182 ? -1.868 1.774 -3.067 1.00 95.00 182 PRO A N 1
ATOM 1364 C CA . PRO A 1 182 ? -1.558 3.183 -3.328 1.00 95.00 182 PRO A CA 1
ATOM 1365 C C . PRO A 1 182 ? -1.136 3.964 -2.081 1.00 95.00 182 PRO A C 1
ATOM 1367 O O . PRO A 1 182 ? -0.243 4.803 -2.147 1.00 95.00 182 PRO A O 1
ATOM 1370 N N . GLY A 1 183 ? -1.781 3.693 -0.944 1.00 92.81 183 GLY A N 1
ATOM 1371 C CA . GLY A 1 183 ? -1.439 4.285 0.345 1.00 92.81 183 GLY A CA 1
ATOM 1372 C C . GLY A 1 183 ? -0.108 3.773 0.886 1.00 92.81 183 GLY A C 1
ATOM 1373 O O . GLY A 1 183 ? 0.613 4.544 1.506 1.00 92.81 183 GLY A O 1
ATOM 1374 N N . THR A 1 184 ? 0.235 2.509 0.628 1.00 91.44 184 THR A N 1
ATOM 1375 C CA . THR A 1 184 ? 1.542 1.938 0.980 1.00 91.44 184 THR A CA 1
ATOM 1376 C C . THR A 1 184 ? 2.672 2.553 0.167 1.00 91.44 184 THR A C 1
ATOM 1378 O O . THR A 1 184 ? 3.675 2.923 0.752 1.00 91.44 184 THR A O 1
ATOM 1381 N N . VAL A 1 185 ? 2.502 2.724 -1.145 1.00 93.00 185 VAL A N 1
ATOM 1382 C CA . VAL A 1 185 ? 3.528 3.334 -2.015 1.00 93.00 185 VAL A CA 1
ATOM 1383 C C . VAL A 1 185 ? 3.707 4.830 -1.748 1.00 93.00 185 VAL A C 1
ATOM 1385 O O . VAL A 1 185 ? 4.786 5.375 -1.949 1.00 93.00 185 VAL A O 1
ATOM 1388 N N . PHE A 1 186 ? 2.641 5.517 -1.335 1.00 91.75 186 PHE A N 1
ATOM 1389 C CA . PHE A 1 186 ? 2.706 6.940 -1.011 1.00 91.75 186 PHE A CA 1
ATOM 1390 C C . PHE A 1 186 ? 3.539 7.238 0.252 1.00 91.75 186 PHE A C 1
ATOM 1392 O O . PHE A 1 186 ? 4.101 8.329 0.351 1.00 91.75 186 PHE A O 1
ATOM 1399 N N . ARG A 1 187 ? 3.567 6.313 1.217 1.00 85.88 187 ARG A N 1
ATOM 1400 C CA . ARG A 1 187 ? 4.263 6.472 2.503 1.00 85.88 187 ARG A CA 1
ATOM 1401 C C . ARG A 1 187 ? 5.751 6.195 2.364 1.00 85.88 187 ARG A C 1
ATOM 1403 O O . ARG A 1 187 ? 6.516 6.965 2.985 1.00 85.88 187 ARG A O 1
#

Organism: NCBI:txid327968

Secondary structure (DSSP, 8-state):
-------PPPP-------------------------PPPSSPPPPP-SSHHHHHHSS-GGG-HHHHHHTEEEEE-TTT--EEEEETTT--EEE--------HHHHHHHHTT---SS--------S-HHHHHH-GGGTTPPP----SSTTS--SSTT--GGG-SGGGGG--SHHHHHHHHTHHHHHH-

Radius of gyration: 20.42 Å; chains: 1; bounding box: 43×59×45 Å

Sequence (187 aa):
SLFDAGFGAKRPRVEGSKVAEGEKGKEAPAAKDAAQQRPAGRPPPARDDWFSKLFGFSEGGGYEETKRWLRVVDDPETGHRSLESLATGARFGCGHFSALTLAALREAGRGVRLPGRLRVTNELGDVGAKHAMKENRHAVFQAASQFNCLEFVGPNVRPEDGVAGYAMDRTQGPCCAITCGPGTVFR

Foldseek 3Di:
DLPDDDDDDDDDDDDDDDDDDDDDDDDDPDPPPPVLAQDPDAQAQADPFLLCVVQVHDCVVWQVSQVSQWDWDADPVVRWIWIAGSNPRDIDGQGDDDDDDPVRVCVVCVPDDDPDDDDDDDDDDQVLVVLVDPVCVVPDDDDDAPDDLDHDPDPPDDVRNDLRCLVVDRDPRSSVCSSSVRNNNVD

pLDDT: mean 77.83, std 24.07, range [26.14, 97.56]